Protein AF-0000000070351121 (afdb_homodimer)

InterPro domains:
  IPR007242 Ubiquitin-like protein Atg12 [PF04110] (12-95)
  IPR007242 Ubiquitin-like protein Atg12 [PTHR13385] (3-95)
  IPR029071 Ubiquitin-like domain superfamily [SSF54236] (11-94)

Solvent-accessible surface area (backbone atoms only — not comparable to full-atom values): 10853 Å² total; per-residue (Å²): 130,81,74,73,74,62,80,79,72,71,59,64,38,39,37,35,55,39,59,34,44,84,35,74,76,61,92,75,35,64,51,75,40,55,19,79,39,37,37,41,57,57,54,51,51,50,28,65,76,64,70,44,88,70,60,48,59,30,33,68,45,72,44,64,72,60,46,81,40,34,42,41,60,49,29,76,75,54,37,50,95,80,25,31,59,37,36,34,17,63,37,87,61,81,118,128,80,75,71,74,62,79,79,74,71,59,63,39,40,37,35,55,38,60,34,44,84,34,74,75,62,93,76,34,65,50,74,40,56,18,80,41,38,37,42,57,57,53,51,52,51,28,63,75,65,70,44,87,71,59,49,56,31,34,68,46,70,46,63,72,60,47,81,40,35,40,42,60,49,30,76,75,56,38,54,95,79,26,30,59,36,36,34,17,63,38,88,62,77,118

Structure (mmCIF, N/CA/C/O backbone):
data_AF-0000000070351121-model_v1
#
loop_
_entity.id
_entity.type
_entity.pdbx_description
1 polymer 'Ubiquitin-like protein ATG12'
#
loop_
_atom_site.group_PDB
_atom_site.id
_atom_site.type_symbol
_atom_site.label_atom_id
_atom_site.label_alt_id
_atom_site.label_comp_id
_atom_site.label_asym_id
_atom_site.label_entity_id
_atom_site.label_seq_id
_atom_site.pdbx_PDB_ins_code
_atom_site.Cartn_x
_atom_site.Cartn_y
_atom_site.Cartn_z
_atom_site.occupancy
_atom_site.B_iso_or_equiv
_atom_site.auth_seq_id
_atom_site.auth_comp_id
_atom_site.auth_asym_id
_atom_site.auth_atom_id
_atom_site.pdbx_PDB_model_num
ATOM 1 N N . MET A 1 1 ? 3.262 43.625 -26.094 1 27.47 1 MET A N 1
ATOM 2 C CA . MET A 1 1 ? 2.682 43.625 -24.75 1 27.47 1 MET A CA 1
ATOM 3 C C . MET A 1 1 ? 3.117 42.375 -23.984 1 27.47 1 MET A C 1
ATOM 5 O O . MET A 1 1 ? 3.02 41.25 -24.484 1 27.47 1 MET A O 1
ATOM 9 N N . ALA A 1 2 ? 4.055 42.438 -23.141 1 39.59 2 ALA A N 1
ATOM 10 C CA . ALA A 1 2 ? 4.664 41.438 -22.266 1 39.59 2 ALA A CA 1
ATOM 11 C C . ALA A 1 2 ? 3.602 40.625 -21.547 1 39.59 2 ALA A C 1
ATOM 13 O O . ALA A 1 2 ? 2.66 41.188 -20.969 1 39.59 2 ALA A O 1
ATOM 14 N N . GLU A 1 3 ? 3.059 39.562 -22.109 1 41.62 3 GLU A N 1
ATOM 15 C CA . GLU A 1 3 ? 2.125 38.688 -21.406 1 41.62 3 GLU A CA 1
ATOM 16 C C . GLU A 1 3 ? 2.521 38.531 -19.938 1 41.62 3 GLU A C 1
ATOM 18 O O . GLU A 1 3 ? 3.641 38.094 -19.641 1 41.62 3 GLU A O 1
ATOM 23 N N . THR A 1 4 ? 2.307 39.5 -19.172 1 44.28 4 THR A N 1
ATOM 24 C CA . THR A 1 4 ? 2.434 39.375 -17.719 1 44.28 4 THR A CA 1
ATOM 25 C C . THR A 1 4 ? 2.172 37.938 -17.266 1 44.28 4 THR A C 1
ATOM 27 O O . THR A 1 4 ? 1.117 37.375 -17.562 1 44.28 4 THR A O 1
ATOM 30 N N . GLU A 1 5 ? 3.127 37.031 -17.484 1 43.88 5 GLU A N 1
ATOM 31 C CA . GLU A 1 5 ? 3.062 35.719 -16.859 1 43.88 5 GLU A CA 1
ATOM 32 C C . GLU A 1 5 ? 2.361 35.781 -15.508 1 43.88 5 GLU A C 1
ATOM 34 O O . GLU A 1 5 ? 2.756 36.562 -14.641 1 43.88 5 GLU A O 1
ATOM 39 N N . SER A 1 6 ? 1.057 35.875 -15.422 1 48.25 6 SER A N 1
ATOM 40 C CA . SER A 1 6 ? 0.255 35.781 -14.203 1 48.25 6 SER A CA 1
ATOM 41 C C . SER A 1 6 ? 0.976 35 -13.125 1 48.25 6 SER A C 1
ATOM 43 O O . SER A 1 6 ? 1.81 34.125 -13.438 1 48.25 6 SER A O 1
ATOM 45 N N . PRO A 1 7 ? 1.129 35.406 -11.898 1 49.09 7 PRO A N 1
ATOM 46 C CA . PRO A 1 7 ? 1.826 34.688 -10.844 1 49.09 7 PRO A CA 1
ATOM 47 C C . PRO A 1 7 ? 1.63 33.156 -10.961 1 49.09 7 PRO A C 1
ATOM 49 O O . PRO A 1 7 ? 0.53 32.719 -11.273 1 49.09 7 PRO A O 1
ATOM 52 N N . SER A 1 8 ? 2.467 32.375 -11.531 1 51.44 8 SER A N 1
ATOM 53 C CA . SER A 1 8 ? 2.512 30.938 -11.719 1 51.44 8 SER A CA 1
ATOM 54 C C . SER A 1 8 ? 1.748 30.219 -10.617 1 51.44 8 SER A C 1
ATOM 56 O O . SER A 1 8 ? 2.109 30.297 -9.445 1 51.44 8 SER A O 1
ATOM 58 N N . SER A 1 9 ? 0.398 30.375 -10.555 1 63.12 9 SER A N 1
ATOM 59 C CA . SER A 1 9 ? -0.529 29.75 -9.617 1 63.12 9 SER A CA 1
ATOM 60 C C . SER A 1 9 ? -0.036 28.375 -9.188 1 63.12 9 SER A C 1
ATOM 62 O O . SER A 1 9 ? 0.237 27.516 -10.031 1 63.12 9 SER A O 1
ATOM 64 N N . VAL A 1 10 ? 0.703 28.344 -8.125 1 75.56 10 VAL A N 1
ATOM 65 C CA . VAL A 1 10 ? 1.22 27.094 -7.559 1 75.56 10 VAL A CA 1
ATOM 66 C C . VAL A 1 10 ? 0.114 26.047 -7.523 1 75.56 10 VAL A C 1
ATOM 68 O O . VAL A 1 10 ? -0.984 26.312 -7.023 1 75.56 10 VAL A O 1
ATOM 71 N N . ARG A 1 11 ? 0.271 25.078 -8.336 1 87.81 11 ARG A N 1
ATOM 72 C CA . ARG A 1 11 ? -0.68 23.969 -8.359 1 87.81 11 ARG A CA 1
ATOM 73 C C . ARG A 1 11 ? -0.839 23.344 -6.977 1 87.81 11 ARG A C 1
ATOM 75 O O . ARG A 1 11 ? 0.152 23.078 -6.297 1 87.81 11 ARG A O 1
ATOM 82 N N . LYS A 1 12 ? -2.078 23.375 -6.5 1 97.25 12 LYS A N 1
ATOM 83 C CA . LYS A 1 12 ? -2.375 22.781 -5.199 1 97.25 12 LYS A CA 1
ATOM 84 C C . LYS A 1 12 ? -2.729 21.297 -5.34 1 97.25 12 LYS A C 1
ATOM 86 O O . LYS A 1 12 ? -3.178 20.859 -6.402 1 97.25 12 LYS A O 1
ATOM 91 N N . VAL A 1 13 ? -2.422 20.594 -4.32 1 97.75 13 VAL A N 1
ATOM 92 C CA . VAL A 1 13 ? -2.721 19.156 -4.242 1 97.75 13 VAL A CA 1
ATOM 93 C C . VAL A 1 13 ? -3.76 18.906 -3.152 1 97.75 13 VAL A C 1
ATOM 95 O O . VAL A 1 13 ? -3.684 19.484 -2.068 1 97.75 13 VAL A O 1
ATOM 98 N N . VAL A 1 14 ? -4.73 18.109 -3.51 1 98.25 14 VAL A N 1
ATOM 99 C CA . VAL A 1 14 ? -5.691 17.672 -2.498 1 98.25 14 VAL A CA 1
ATOM 100 C C . VAL A 1 14 ? -5.105 16.516 -1.699 1 98.25 14 VAL A C 1
ATOM 102 O O . VAL A 1 14 ? -4.734 15.477 -2.268 1 98.25 14 VAL A O 1
ATOM 105 N N . VAL A 1 15 ? -5.051 16.688 -0.379 1 98.25 15 VAL A N 1
ATOM 106 C CA . VAL A 1 15 ? -4.605 15.633 0.527 1 98.25 15 VAL A CA 1
ATOM 107 C C . VAL A 1 15 ? -5.801 15.078 1.301 1 98.25 15 VAL A C 1
ATOM 109 O O . VAL A 1 15 ? -6.598 15.836 1.854 1 98.25 15 VAL A O 1
ATOM 112 N N . HIS A 1 16 ? -5.891 13.82 1.281 1 98.12 16 HIS A N 1
ATOM 113 C CA . HIS A 1 16 ? -6.902 13.117 2.062 1 98.12 16 HIS A CA 1
ATOM 114 C C . HIS A 1 16 ? -6.266 12.305 3.186 1 98.12 16 HIS A C 1
ATOM 116 O O . HIS A 1 16 ? -5.516 11.359 2.928 1 98.12 16 HIS A O 1
ATOM 122 N N . LEU A 1 17 ? -6.617 12.672 4.375 1 97.25 17 LEU A N 1
ATOM 123 C CA . LEU A 1 17 ? -6.074 12 5.551 1 97.25 17 LEU A CA 1
ATOM 124 C C . LEU A 1 17 ? -6.957 10.828 5.961 1 97.25 17 LEU A C 1
ATOM 126 O O . LEU A 1 17 ? -8.18 10.977 6.086 1 97.25 17 LEU A O 1
ATOM 130 N N . ARG A 1 18 ? -6.23 9.68 6.16 1 95.56 18 ARG A N 1
ATOM 131 C CA . ARG A 1 18 ? -6.969 8.469 6.504 1 95.56 18 ARG A CA 1
ATOM 132 C C . ARG A 1 18 ? -6.477 7.887 7.824 1 95.56 18 ARG A C 1
ATOM 134 O O . ARG A 1 18 ? -5.309 7.52 7.949 1 95.56 18 ARG A O 1
ATOM 141 N N . ALA A 1 19 ? -7.469 7.836 8.734 1 93.94 19 ALA A N 1
ATOM 142 C CA . ALA A 1 19 ? -7.148 7.25 10.039 1 93.94 19 ALA A CA 1
ATOM 143 C C . ALA A 1 19 ? -7.023 5.734 9.938 1 93.94 19 ALA A C 1
ATOM 145 O O . ALA A 1 19 ? -7.871 5.07 9.344 1 93.94 19 ALA A O 1
ATOM 146 N N . THR A 1 20 ? -5.883 5.27 10.492 1 89.62 20 THR A N 1
ATOM 147 C CA . THR A 1 20 ? -5.641 3.834 10.617 1 89.62 20 THR A CA 1
ATOM 148 C C . THR A 1 20 ? -5.039 3.502 11.977 1 89.62 20 THR A C 1
ATOM 150 O O . THR A 1 20 ? -4.734 4.398 12.766 1 89.62 20 THR A O 1
ATOM 153 N N . GLY A 1 21 ? -4.988 2.127 12.289 1 87.38 21 GLY A N 1
ATOM 154 C CA . GLY A 1 21 ? -4.227 1.694 13.453 1 87.38 21 GLY A CA 1
ATOM 155 C C . GLY A 1 21 ? -4.707 2.322 14.75 1 87.38 21 GLY A C 1
ATOM 156 O O . GLY A 1 21 ? -3.895 2.736 15.578 1 87.38 21 GLY A O 1
ATOM 157 N N . GLY A 1 22 ? -5.91 2.637 14.906 1 87.44 22 GLY A N 1
ATOM 158 C CA . GLY A 1 22 ? -6.473 3.092 16.172 1 87.44 22 GLY A CA 1
ATOM 159 C C . GLY A 1 22 ? -6.516 4.605 16.297 1 87.44 22 GLY A C 1
ATOM 160 O O . GLY A 1 22 ? -6.879 5.137 17.344 1 87.44 22 GLY A O 1
ATOM 161 N N . ALA A 1 23 ? -6.07 5.234 15.336 1 92.69 23 ALA A N 1
ATOM 162 C CA . ALA A 1 23 ? -6.121 6.691 15.414 1 92.69 23 ALA A CA 1
ATOM 163 C C . ALA A 1 23 ? -7.543 7.203 15.188 1 92.69 23 ALA A C 1
ATOM 165 O O . ALA A 1 23 ? -8.305 6.613 14.422 1 92.69 23 ALA A O 1
ATOM 166 N N . PRO A 1 24 ? -7.883 8.211 15.828 1 94.75 24 PRO A N 1
ATOM 167 C CA . PRO A 1 24 ? -9.219 8.773 15.633 1 94.75 24 PRO A CA 1
ATOM 168 C C . PRO A 1 24 ? -9.383 9.453 14.281 1 94.75 24 PRO A C 1
ATOM 170 O O . PRO A 1 24 ? -8.438 10.062 13.773 1 94.75 24 PRO A O 1
ATOM 173 N N . ILE A 1 25 ? -10.633 9.453 13.773 1 95.62 25 ILE A N 1
ATOM 174 C CA . ILE A 1 25 ? -10.945 10.133 12.516 1 95.62 25 ILE A CA 1
ATOM 175 C C . ILE A 1 25 ? -11.016 11.641 12.75 1 95.62 25 ILE A C 1
ATOM 177 O O . ILE A 1 25 ? -11.68 12.094 13.68 1 95.62 25 ILE A O 1
ATOM 181 N N . LEU A 1 26 ? -10.359 12.297 11.938 1 96.69 26 LEU A N 1
ATOM 182 C CA . LEU A 1 26 ? -10.336 13.75 12.047 1 96.69 26 LEU A CA 1
ATOM 183 C C . LEU A 1 26 ? -11.594 14.359 11.453 1 96.69 26 LEU A C 1
ATOM 185 O O . LEU A 1 26 ? -12.148 13.836 10.484 1 96.69 26 LEU A O 1
ATOM 189 N N . LYS A 1 27 ? -12.039 15.5 11.977 1 94.88 27 LYS A N 1
ATOM 190 C CA . LYS A 1 27 ? -13.156 16.266 11.422 1 94.88 27 LYS A CA 1
ATOM 191 C C . LYS A 1 27 ? -12.82 16.797 10.031 1 94.88 27 LYS A C 1
ATOM 193 O O . LYS A 1 27 ? -13.641 16.719 9.117 1 94.88 27 LYS A O 1
ATOM 198 N N . GLN A 1 28 ? -11.641 17.312 9.914 1 95.44 28 GLN A N 1
ATOM 199 C CA . GLN A 1 28 ? -11.133 17.734 8.617 1 95.44 28 GLN A CA 1
ATOM 200 C C . GLN A 1 28 ? -10.133 16.719 8.062 1 95.44 28 GLN A C 1
ATOM 202 O O . GLN A 1 28 ? -8.977 16.688 8.492 1 95.44 28 GLN A O 1
ATOM 207 N N . SER A 1 29 ? -10.578 15.961 7.152 1 96.19 29 SER A N 1
ATOM 208 C CA . SER A 1 29 ? -9.695 14.914 6.645 1 96.19 29 SER A CA 1
ATOM 209 C C . SER A 1 29 ? -9.242 15.219 5.219 1 96.19 29 SER A C 1
ATOM 211 O O . SER A 1 29 ? -8.461 14.469 4.637 1 96.19 29 SER A O 1
ATOM 213 N N . LYS A 1 30 ? -9.719 16.234 4.664 1 96.88 30 LYS A N 1
ATOM 214 C CA . LYS A 1 30 ? -9.344 16.656 3.316 1 96.88 30 LYS A CA 1
ATOM 215 C C . LYS A 1 30 ? -8.969 18.125 3.285 1 96.88 30 LYS A C 1
ATOM 217 O O . LYS A 1 30 ? -9.648 18.969 3.887 1 96.88 30 LYS A O 1
ATOM 222 N N . PHE A 1 31 ? -7.895 18.453 2.654 1 96.94 31 PHE A N 1
ATOM 223 C CA . PHE A 1 31 ? -7.496 19.844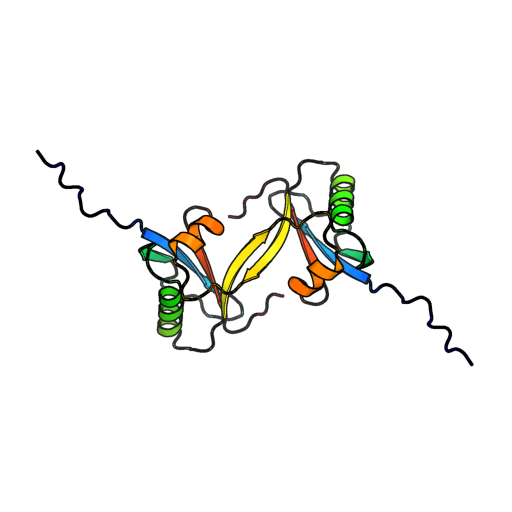 2.508 1 96.94 31 PHE A CA 1
ATOM 224 C C . PHE A 1 31 ? -6.57 20.031 1.312 1 96.94 31 PHE A C 1
ATOM 226 O O . PHE A 1 31 ? -5.984 19.062 0.826 1 96.94 31 PHE A O 1
ATOM 233 N N . LYS A 1 32 ? -6.445 21.188 0.82 1 97.5 32 LYS A N 1
ATOM 234 C CA . LYS A 1 32 ? -5.535 21.547 -0.268 1 97.5 32 LYS A CA 1
ATOM 235 C C . LYS A 1 32 ? -4.258 22.188 0.268 1 97.5 32 LYS A C 1
ATOM 237 O O . LYS A 1 32 ? -4.305 23 1.191 1 97.5 32 LYS A O 1
ATOM 242 N N . ILE A 1 33 ? -3.232 21.812 -0.364 1 97.56 33 ILE A N 1
ATOM 243 C CA . ILE A 1 33 ? -1.948 22.391 0.009 1 97.56 33 ILE A CA 1
ATOM 244 C C . ILE A 1 33 ? -1.128 22.688 -1.247 1 97.56 33 ILE A C 1
ATOM 246 O O . ILE A 1 33 ? -1.216 21.953 -2.234 1 97.56 33 ILE A O 1
ATOM 250 N N . PRO A 1 34 ? -0.333 23.781 -1.171 1 96.88 34 PRO A N 1
ATOM 251 C CA . PRO A 1 34 ? 0.582 23.984 -2.297 1 96.88 34 PRO A CA 1
ATOM 252 C C . PRO A 1 34 ? 1.461 22.766 -2.564 1 96.88 34 PRO A C 1
ATOM 254 O O . PRO A 1 34 ? 2.047 22.203 -1.634 1 96.88 34 PRO A O 1
ATOM 257 N N . GLY A 1 35 ? 1.57 22.391 -3.82 1 97.44 35 GLY A N 1
ATOM 258 C CA . GLY A 1 35 ? 2.375 21.234 -4.199 1 97.44 35 GLY A CA 1
ATOM 259 C C . GLY A 1 35 ? 3.842 21.391 -3.848 1 97.44 35 GLY A C 1
ATOM 260 O O . GLY A 1 35 ? 4.551 20.391 -3.668 1 97.44 35 GLY A O 1
ATOM 261 N N . THR A 1 36 ? 4.262 22.609 -3.746 1 97.44 36 THR A N 1
ATOM 262 C CA . THR A 1 36 ? 5.664 22.891 -3.463 1 97.44 36 THR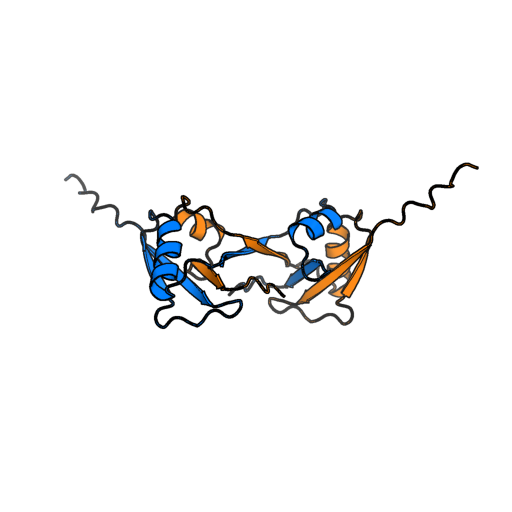 A CA 1
ATOM 263 C C . THR A 1 36 ? 5.961 22.719 -1.977 1 97.44 36 THR A C 1
ATOM 265 O O . THR A 1 36 ? 7.125 22.672 -1.573 1 97.44 36 THR A O 1
ATOM 268 N N . ASP A 1 37 ? 4.965 22.641 -1.213 1 97.94 37 ASP A N 1
ATOM 269 C CA . ASP A 1 37 ? 5.191 22.422 0.212 1 97.94 37 ASP A CA 1
ATOM 270 C C . ASP A 1 37 ? 5.789 21.031 0.469 1 97.94 37 ASP A C 1
ATOM 272 O O . ASP A 1 37 ? 5.629 20.125 -0.347 1 97.94 37 ASP A O 1
ATOM 276 N N . LYS A 1 38 ? 6.539 20.938 1.594 1 98.5 38 LYS A N 1
ATOM 277 C CA . LYS A 1 38 ? 7.164 19.672 1.983 1 98.5 38 LYS A CA 1
ATOM 278 C C . LYS A 1 38 ? 6.184 18.797 2.742 1 98.5 38 LYS A C 1
ATOM 280 O O . LYS A 1 38 ? 5.258 19.281 3.389 1 98.5 38 LYS A O 1
ATOM 285 N N . PHE A 1 39 ? 6.43 17.531 2.707 1 98.69 39 PHE A N 1
ATOM 286 C CA . PHE A 1 39 ? 5.582 16.562 3.402 1 98.69 39 PHE A CA 1
ATOM 287 C C . PHE A 1 39 ? 5.586 16.828 4.902 1 98.69 39 PHE A C 1
ATOM 289 O O . PHE A 1 39 ? 4.602 16.547 5.59 1 98.69 39 PHE A O 1
ATOM 296 N N . ALA A 1 40 ? 6.59 17.438 5.398 1 98.56 40 ALA A N 1
ATOM 297 C CA . ALA A 1 40 ? 6.691 17.828 6.805 1 98.56 40 ALA A CA 1
ATOM 298 C C . ALA A 1 40 ? 5.473 18.625 7.242 1 98.56 40 ALA A C 1
ATOM 300 O O . ALA A 1 40 ? 5.027 18.531 8.391 1 98.56 40 ALA A O 1
ATOM 301 N N . LYS A 1 41 ? 4.953 19.406 6.344 1 98.31 41 LYS A N 1
ATOM 302 C CA . LYS A 1 41 ? 3.791 20.219 6.684 1 98.31 41 LYS A CA 1
ATOM 303 C C . LYS A 1 41 ? 2.576 19.344 6.988 1 98.31 41 LYS A C 1
ATOM 305 O O . LYS A 1 41 ? 1.778 19.672 7.871 1 98.31 41 LYS A O 1
ATOM 310 N N . VAL A 1 42 ? 2.43 18.266 6.277 1 98.38 42 VAL A N 1
ATOM 311 C CA . VAL A 1 42 ? 1.341 17.328 6.523 1 98.38 42 VAL A CA 1
ATOM 312 C C . VAL A 1 42 ? 1.534 16.656 7.879 1 98.38 42 VAL A C 1
ATOM 314 O O . VAL A 1 42 ? 0.589 16.531 8.664 1 98.38 42 VAL A O 1
ATOM 317 N N . ILE A 1 43 ? 2.711 16.281 8.102 1 98.25 43 ILE A N 1
ATOM 318 C CA . ILE A 1 43 ? 3.033 15.641 9.375 1 98.25 43 ILE A CA 1
ATOM 319 C C . ILE A 1 43 ? 2.703 16.594 10.531 1 98.25 43 ILE A C 1
ATOM 321 O O . ILE A 1 43 ? 2.043 16.203 11.492 1 98.25 43 ILE A O 1
ATOM 325 N N . ASP A 1 44 ? 3.145 17.844 10.375 1 97.62 44 ASP A N 1
ATOM 326 C CA . ASP A 1 44 ? 2.926 18.844 11.414 1 97.62 44 ASP A CA 1
ATOM 327 C C . ASP A 1 44 ? 1.435 19.078 11.641 1 97.62 44 ASP A C 1
ATOM 329 O O . ASP A 1 44 ? 0.989 19.234 12.781 1 97.62 44 ASP A O 1
ATOM 333 N N . PHE A 1 45 ? 0.699 19.203 10.578 1 97.88 45 PHE A N 1
ATOM 334 C CA . PHE A 1 45 ? -0.747 19.375 10.68 1 97.88 45 PHE A CA 1
ATOM 335 C C . PHE A 1 45 ? -1.365 18.25 11.516 1 97.88 45 PHE A C 1
ATOM 337 O O . PHE A 1 45 ? -2.148 18.531 12.43 1 97.88 45 PHE A O 1
ATOM 344 N N . LEU A 1 46 ? -1.001 16.984 11.242 1 97.69 46 LEU A N 1
ATOM 345 C CA . LEU A 1 46 ? -1.547 15.836 11.945 1 97.69 46 LEU A CA 1
ATOM 346 C C . LEU A 1 46 ? -1.165 15.875 13.422 1 97.69 46 LEU A C 1
ATOM 348 O O . LEU A 1 46 ? -1.998 15.609 14.297 1 97.69 46 LEU A O 1
ATOM 352 N N . ARG A 1 47 ? 0.07 16.203 13.664 1 97.12 47 ARG A N 1
ATOM 353 C CA . ARG A 1 47 ? 0.528 16.266 15.055 1 97.12 47 ARG A CA 1
ATOM 354 C C . ARG A 1 47 ? -0.263 17.297 15.844 1 97.12 47 ARG A C 1
ATOM 356 O O . ARG A 1 47 ? -0.636 17.062 16.984 1 97.12 47 ARG A O 1
ATOM 363 N N . ARG A 1 48 ? -0.494 18.406 15.227 1 96.56 48 ARG A N 1
ATOM 364 C CA . ARG A 1 48 ? -1.255 19.469 15.875 1 96.56 48 ARG A CA 1
ATOM 365 C C . ARG A 1 48 ? -2.701 19.047 16.109 1 96.56 48 ARG A C 1
ATOM 367 O O . ARG A 1 48 ? -3.258 19.281 17.172 1 96.56 48 ARG A O 1
ATOM 374 N N . GLN A 1 49 ? -3.334 18.438 15.094 1 96.31 49 GLN A N 1
ATOM 375 C CA . GLN A 1 49 ? -4.73 18.031 15.188 1 96.31 49 GLN A CA 1
ATOM 376 C C . GLN A 1 49 ? -4.918 16.938 16.234 1 96.31 49 GLN A C 1
ATOM 378 O O . GLN A 1 49 ? -5.93 16.906 16.938 1 96.31 49 GLN A O 1
ATOM 383 N N . LEU A 1 50 ? -3.934 16.094 16.359 1 96.5 50 LEU A N 1
ATOM 384 C CA . LEU A 1 50 ? -4.082 14.93 17.219 1 96.5 50 LEU A CA 1
ATOM 385 C C . LEU A 1 50 ? -3.359 15.133 18.547 1 96.5 50 LEU A C 1
ATOM 387 O O . LEU A 1 50 ? -3.463 14.297 19.453 1 96.5 50 LEU A O 1
ATOM 391 N N . HIS A 1 51 ? -2.689 16.172 18.609 1 95.5 51 HIS A N 1
ATOM 392 C CA . HIS A 1 51 ? -1.936 16.5 19.812 1 95.5 51 HIS A CA 1
ATOM 393 C C . HIS A 1 51 ? -1.056 15.336 20.234 1 95.5 51 HIS A C 1
ATOM 395 O O . HIS A 1 51 ? -1.064 14.945 21.406 1 95.5 51 HIS A O 1
ATOM 401 N N . SER A 1 52 ? -0.489 14.75 19.344 1 93.31 52 SER A N 1
ATOM 402 C CA . SER A 1 52 ? 0.411 13.625 19.594 1 93.31 52 SER A CA 1
ATOM 403 C C . SER A 1 52 ? 1.626 13.672 18.672 1 93.31 52 SER A C 1
ATOM 405 O O . SER A 1 52 ? 1.49 13.906 17.469 1 93.31 52 SER A O 1
ATOM 407 N N . ASP A 1 53 ? 2.861 13.352 19.141 1 90.9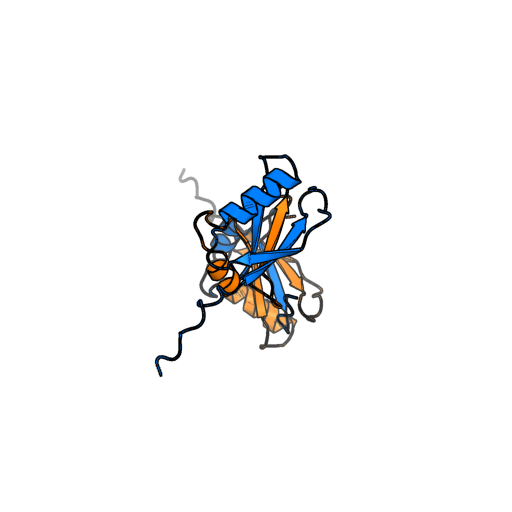4 53 ASP A N 1
ATOM 408 C CA . ASP A 1 53 ? 4.086 13.273 18.359 1 90.94 53 ASP A CA 1
ATOM 409 C C . ASP A 1 53 ? 4.402 11.836 17.969 1 90.94 53 ASP A C 1
ATOM 411 O O . ASP A 1 53 ? 5.289 11.586 17.141 1 90.94 53 ASP A O 1
ATOM 415 N N . SER A 1 54 ? 3.666 11.016 18.625 1 90.56 54 SER A N 1
ATOM 416 C CA . SER A 1 54 ? 3.877 9.594 18.344 1 90.56 54 SER A CA 1
ATOM 417 C C . SER A 1 54 ? 2.873 9.078 17.328 1 90.56 54 SER A C 1
ATOM 419 O O . SER A 1 54 ? 1.83 8.531 17.688 1 90.56 54 SER A O 1
ATOM 421 N N . LEU A 1 55 ? 3.141 9.438 16.125 1 93.31 55 LEU A N 1
ATOM 422 C CA . LEU A 1 55 ? 2.258 9.039 15.031 1 93.31 55 LEU A CA 1
ATOM 423 C C . LEU A 1 55 ? 3.049 8.383 13.906 1 93.31 55 LEU A C 1
ATOM 425 O O . LEU A 1 55 ? 4.195 8.758 13.648 1 93.31 55 LEU A O 1
ATOM 429 N N . PHE A 1 56 ? 2.486 7.391 13.359 1 94 56 PHE A N 1
ATOM 430 C CA . PHE A 1 56 ? 2.963 6.859 12.094 1 94 56 PHE A CA 1
ATOM 431 C C . PHE A 1 56 ? 2.232 7.516 10.922 1 94 56 PHE A C 1
ATOM 433 O O . PHE A 1 56 ? 1.005 7.449 10.836 1 94 56 PHE A O 1
ATOM 440 N N . VAL A 1 57 ? 2.943 8.211 10.109 1 96 57 VAL A N 1
ATOM 441 C CA . VAL A 1 57 ? 2.383 8.852 8.922 1 96 57 VAL A CA 1
ATOM 442 C C . VAL A 1 57 ? 2.977 8.219 7.668 1 96 57 VAL A C 1
ATOM 444 O O . VAL A 1 57 ? 4.199 8.156 7.516 1 96 57 VAL A O 1
ATOM 447 N N . TYR A 1 58 ? 2.111 7.73 6.754 1 94.69 58 TYR A N 1
ATOM 448 C CA . TYR A 1 58 ? 2.643 6.934 5.656 1 94.69 58 TYR A CA 1
ATOM 449 C C . TYR A 1 58 ? 1.71 6.973 4.453 1 94.69 58 TYR A C 1
ATOM 451 O O . TYR A 1 58 ? 0.561 7.406 4.562 1 94.69 58 TYR A O 1
ATOM 459 N N . VAL A 1 59 ? 2.217 6.613 3.348 1 94.81 59 VAL A N 1
ATOM 460 C CA . VAL A 1 59 ? 1.482 6.488 2.094 1 94.81 59 VAL A CA 1
ATOM 461 C C . VAL A 1 59 ? 1.44 5.023 1.664 1 94.81 59 VAL A C 1
ATOM 463 O O . VAL A 1 59 ? 2.445 4.316 1.75 1 94.81 59 VAL A O 1
ATOM 466 N N . ASN A 1 60 ? 0.205 4.598 1.434 1 88.44 60 ASN A N 1
ATOM 467 C CA . ASN A 1 60 ? 0.093 3.273 0.83 1 88.44 60 ASN A CA 1
ATOM 468 C C . ASN A 1 60 ? 0.448 3.303 -0.654 1 88.44 60 ASN A C 1
ATOM 470 O O . ASN A 1 60 ? 0.112 4.254 -1.359 1 88.44 60 ASN A O 1
ATOM 474 N N . SER A 1 61 ? 1.124 2.373 -0.948 1 86 61 SER A N 1
ATOM 475 C CA . SER A 1 61 ? 1.493 2.213 -2.352 1 86 61 SER A CA 1
ATOM 476 C C . SER A 1 61 ? 1.285 0.775 -2.814 1 86 61 SER A C 1
ATOM 478 O O . SER A 1 61 ? 0.896 -0.088 -2.025 1 86 61 SER A O 1
ATOM 480 N N . ALA A 1 62 ? 1.207 0.65 -4.055 1 86.25 62 ALA A N 1
ATOM 481 C CA . ALA A 1 62 ? 1.196 -0.663 -4.695 1 86.25 62 ALA A CA 1
ATOM 482 C C . ALA A 1 62 ? 2.227 -0.734 -5.816 1 86.25 62 ALA A C 1
ATOM 484 O O . ALA A 1 62 ? 2.453 0.251 -6.523 1 86.25 62 ALA A O 1
ATOM 485 N N . PHE A 1 63 ? 2.865 -1.77 -5.816 1 88.88 63 PHE A N 1
ATOM 486 C CA . PHE A 1 63 ? 3.791 -1.963 -6.926 1 88.88 63 PHE A CA 1
ATOM 487 C C . PHE A 1 63 ? 3.715 -3.391 -7.453 1 88.88 63 PHE A C 1
ATOM 489 O O . PHE A 1 63 ? 3.277 -4.297 -6.742 1 88.88 63 PHE A O 1
ATOM 496 N N . SER A 1 64 ? 4.098 -3.539 -8.703 1 94 64 SER A N 1
ATOM 497 C CA . SER A 1 64 ? 4.254 -4.871 -9.273 1 94 64 SER A CA 1
ATOM 498 C C . SER A 1 64 ? 5.695 -5.355 -9.156 1 94 64 SER A C 1
ATOM 500 O O . SER A 1 64 ? 6.602 -4.777 -9.766 1 94 64 SER A O 1
ATOM 502 N N . PRO A 1 65 ? 5.879 -6.434 -8.375 1 96.12 65 PRO A N 1
ATOM 503 C CA . PRO A 1 65 ? 7.262 -6.887 -8.203 1 96.12 65 PRO A CA 1
ATOM 504 C C . PRO A 1 65 ? 7.895 -7.367 -9.508 1 96.12 65 PRO A C 1
ATOM 506 O O . PRO A 1 65 ? 7.188 -7.789 -10.422 1 96.12 65 PRO A O 1
ATOM 509 N N . ASN A 1 66 ? 9.234 -7.25 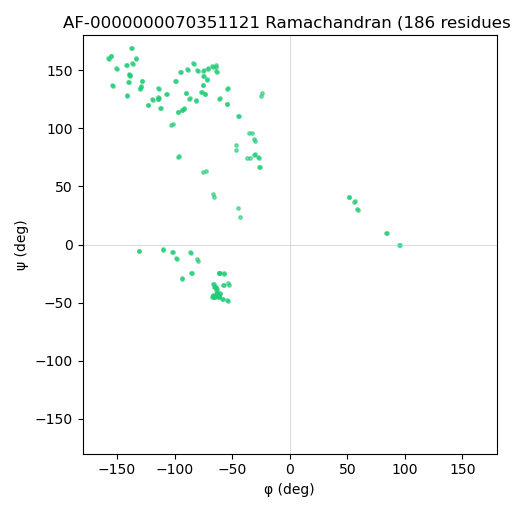-9.555 1 97.19 66 ASN A N 1
ATOM 510 C CA . ASN A 1 66 ? 9.977 -7.891 -10.633 1 97.19 66 ASN A CA 1
ATOM 511 C C . ASN A 1 66 ? 9.773 -9.406 -10.633 1 97.19 66 ASN A C 1
ATOM 513 O O . ASN A 1 66 ? 10.016 -10.062 -9.625 1 97.19 66 ASN A O 1
ATOM 517 N N . PRO A 1 67 ? 9.359 -9.953 -11.742 1 97.94 67 PRO A N 1
ATOM 518 C CA . PRO A 1 67 ? 9.117 -11.398 -11.789 1 97.94 67 PRO A CA 1
ATOM 519 C C . PRO A 1 67 ? 10.344 -12.219 -11.406 1 97.94 67 PRO A C 1
ATOM 521 O O . PRO A 1 67 ? 10.211 -13.344 -10.922 1 97.94 67 PRO A O 1
ATOM 524 N N . ASP A 1 68 ? 11.547 -11.672 -11.57 1 98.38 68 ASP A N 1
ATOM 525 C CA . ASP A 1 68 ? 12.781 -12.398 -11.289 1 98.38 68 ASP A CA 1
ATOM 526 C C . ASP A 1 68 ? 13.172 -12.273 -9.82 1 98.38 68 ASP A C 1
ATOM 528 O O . ASP A 1 68 ? 14.102 -12.938 -9.359 1 98.38 68 ASP A O 1
ATOM 532 N N . GLU A 1 69 ? 12.461 -11.461 -9.078 1 97.62 69 GLU A N 1
ATOM 533 C CA . GLU A 1 69 ? 12.75 -11.297 -7.656 1 97.62 69 GLU A CA 1
ATOM 534 C C . GLU A 1 69 ? 12.344 -12.539 -6.867 1 97.62 69 GLU A C 1
ATOM 536 O O . GLU A 1 69 ? 11.305 -13.133 -7.129 1 97.62 69 GLU A O 1
ATOM 541 N N . SER A 1 70 ? 13.148 -12.844 -5.898 1 98.19 70 SER A N 1
ATOM 542 C CA . SER A 1 70 ? 12.82 -14.016 -5.09 1 98.19 70 SER A CA 1
ATOM 543 C C . SER A 1 70 ? 11.672 -13.727 -4.129 1 98.19 70 SER A C 1
ATOM 545 O O . SER A 1 70 ? 11.555 -12.609 -3.617 1 98.19 70 SER A O 1
ATOM 547 N N . VAL A 1 71 ? 10.914 -14.727 -3.828 1 98 71 VAL A N 1
ATOM 548 C CA . VAL A 1 71 ? 9.789 -14.609 -2.902 1 98 71 VAL A CA 1
ATOM 549 C C . VAL A 1 71 ? 10.305 -14.25 -1.51 1 98 71 VAL A C 1
ATOM 551 O O . VAL A 1 71 ? 9.695 -13.445 -0.802 1 98 71 VAL A O 1
ATOM 554 N N . ASN A 1 72 ? 11.438 -14.812 -1.178 1 97.44 72 ASN A N 1
ATOM 555 C CA . ASN A 1 72 ? 12.039 -14.5 0.115 1 97.44 72 ASN A CA 1
ATOM 556 C C . ASN A 1 72 ? 12.367 -13.016 0.238 1 97.44 72 ASN A C 1
ATOM 558 O O . ASN A 1 72 ? 12.125 -12.406 1.284 1 97.44 72 ASN A O 1
ATOM 562 N N . ASP A 1 73 ? 12.922 -12.445 -0.779 1 96.5 73 ASP A N 1
ATOM 563 C CA . ASP A 1 73 ? 13.258 -11.031 -0.745 1 96.5 73 ASP A CA 1
ATOM 564 C C . ASP A 1 73 ? 12 -10.172 -0.605 1 96.5 73 ASP A C 1
ATOM 566 O O . ASP A 1 73 ? 11.992 -9.195 0.145 1 96.5 73 ASP A O 1
ATOM 570 N N . LEU A 1 74 ? 10.961 -10.539 -1.322 1 96.69 74 LEU A N 1
ATOM 571 C CA . LEU A 1 74 ? 9.703 -9.82 -1.197 1 96.69 74 LEU A CA 1
ATOM 572 C C . LEU A 1 74 ? 9.133 -9.961 0.212 1 96.69 74 LEU A C 1
ATOM 574 O O . LEU A 1 74 ? 8.695 -8.977 0.807 1 96.69 74 LEU A O 1
ATOM 578 N N . TYR A 1 75 ? 9.266 -11.102 0.766 1 96.06 75 TYR A N 1
ATOM 579 C CA . TYR A 1 75 ? 8.742 -11.344 2.107 1 96.06 75 TYR A CA 1
ATOM 580 C C . TYR A 1 75 ? 9.5 -10.516 3.143 1 96.06 75 TYR A C 1
ATOM 582 O O . TYR A 1 75 ? 8.883 -9.922 4.031 1 96.06 75 TYR A O 1
ATOM 590 N N . LYS A 1 76 ? 10.789 -10.445 3.059 1 93.94 76 LYS A N 1
ATOM 591 C CA . LYS A 1 76 ? 11.617 -9.688 3.994 1 93.94 76 LYS A CA 1
ATOM 592 C C . LYS A 1 76 ? 11.211 -8.219 4.02 1 93.94 76 LYS A C 1
ATOM 594 O O . LYS A 1 76 ? 11.203 -7.586 5.078 1 93.94 76 LYS A O 1
ATOM 599 N N . ASN A 1 77 ? 10.812 -7.742 2.879 1 90.25 77 ASN A N 1
ATOM 600 C CA . ASN A 1 77 ? 10.531 -6.312 2.764 1 90.25 77 ASN A CA 1
ATOM 601 C C . ASN A 1 77 ? 9.055 -6.012 2.998 1 90.25 77 ASN A C 1
ATOM 603 O O . ASN A 1 77 ? 8.703 -4.957 3.531 1 90.25 77 ASN A O 1
ATOM 607 N N . PHE A 1 78 ? 8.227 -6.945 2.68 1 91.06 78 PHE A N 1
ATOM 608 C CA . PHE A 1 78 ? 6.816 -6.594 2.623 1 91.06 78 PHE A CA 1
ATOM 609 C C . PHE A 1 78 ? 5.977 -7.602 3.398 1 91.06 78 PHE A C 1
ATOM 611 O O . PHE A 1 78 ? 4.758 -7.441 3.518 1 91.06 78 PHE A O 1
ATOM 618 N N . GLY A 1 79 ? 6.625 -8.562 3.814 1 92.81 79 GLY A N 1
ATOM 619 C CA . GLY A 1 79 ? 5.891 -9.547 4.59 1 92.81 79 GLY A CA 1
ATOM 620 C C . GLY A 1 79 ? 5.328 -8.992 5.883 1 92.81 79 GLY A C 1
ATOM 621 O O . GLY A 1 79 ? 5.902 -8.078 6.477 1 92.81 79 GLY A O 1
ATOM 622 N N . PHE A 1 80 ? 4.234 -9.539 6.242 1 83.88 80 PHE A N 1
ATOM 623 C CA . PHE A 1 80 ? 3.57 -9.109 7.469 1 83.88 80 PHE A CA 1
ATOM 624 C C . PHE A 1 80 ? 2.717 -10.227 8.047 1 83.88 80 PHE A C 1
ATOM 626 O O . PHE A 1 80 ? 1.99 -10.906 7.316 1 83.88 80 PHE A O 1
ATOM 633 N N . ASP A 1 81 ? 2.832 -10.359 9.359 1 89.06 81 ASP A N 1
ATOM 634 C CA . ASP A 1 81 ? 2.045 -11.359 10.078 1 89.06 81 ASP A CA 1
ATOM 635 C C . ASP A 1 81 ? 2.285 -12.758 9.508 1 89.06 81 ASP A C 1
ATOM 637 O O . ASP A 1 81 ? 1.335 -13.484 9.219 1 89.06 81 ASP A O 1
ATOM 641 N N . GLY A 1 82 ? 3.5 -13.016 9.125 1 91.75 82 GLY A N 1
ATOM 642 C CA . GLY A 1 82 ? 3.936 -14.344 8.75 1 91.75 82 GLY A CA 1
ATOM 643 C C . GLY A 1 82 ? 3.609 -14.695 7.309 1 91.75 82 GLY A C 1
ATOM 644 O O . GLY A 1 82 ? 3.762 -15.844 6.891 1 91.75 82 GLY A O 1
ATOM 645 N N . LYS A 1 83 ? 3.184 -13.719 6.547 1 96.69 83 LYS A N 1
ATOM 646 C CA . LYS A 1 83 ? 2.805 -14.008 5.164 1 96.69 83 LYS A CA 1
ATOM 647 C C . LYS A 1 83 ? 3.234 -12.875 4.234 1 96.69 83 LYS A C 1
ATOM 649 O O . LYS A 1 83 ? 3.451 -11.75 4.676 1 96.69 83 LYS A O 1
ATOM 654 N N . LEU A 1 84 ? 3.42 -13.25 3.014 1 97.06 84 LEU A N 1
ATOM 655 C CA . LEU A 1 84 ? 3.463 -12.281 1.921 1 97.06 84 LEU A CA 1
ATOM 656 C C . LEU A 1 84 ? 2.105 -12.18 1.232 1 97.06 84 LEU A C 1
ATOM 658 O O . LEU A 1 84 ? 1.651 -13.133 0.6 1 97.06 84 LEU A O 1
ATOM 662 N N . VAL A 1 85 ? 1.491 -11.039 1.356 1 96.56 85 VAL A N 1
ATOM 663 C CA . VAL A 1 85 ? 0.202 -10.828 0.706 1 96.56 85 VAL A CA 1
ATOM 664 C C . VAL A 1 85 ? 0.417 -10.328 -0.722 1 96.56 85 VAL A C 1
ATOM 666 O O . VAL A 1 85 ? 1.124 -9.344 -0.941 1 96.56 85 VAL A O 1
ATOM 669 N N . VAL A 1 86 ? -0.135 -10.977 -1.625 1 96.94 86 VAL A N 1
ATOM 670 C CA . VAL A 1 86 ? -0.093 -10.609 -3.035 1 96.94 86 VAL A CA 1
ATOM 671 C C . VAL A 1 86 ? -1.51 -10.352 -3.545 1 96.94 86 VAL A C 1
ATOM 673 O O . VAL A 1 86 ? -2.379 -11.219 -3.443 1 96.94 86 VAL A O 1
ATOM 676 N N . ASN A 1 87 ? -1.658 -9.18 -4.074 1 95.31 87 ASN A N 1
ATOM 677 C CA . ASN A 1 87 ? -2.955 -8.812 -4.629 1 95.31 87 ASN A CA 1
ATOM 678 C C . ASN A 1 87 ? -3.023 -9.078 -6.129 1 95.31 87 ASN A C 1
ATOM 680 O O . ASN A 1 87 ? -2.012 -8.984 -6.828 1 95.31 87 ASN A O 1
ATOM 684 N N . TYR A 1 88 ? -4.219 -9.406 -6.59 1 95.5 88 TYR A N 1
ATOM 685 C CA . TYR A 1 88 ? -4.445 -9.578 -8.016 1 95.5 88 TYR A CA 1
ATOM 686 C C . TYR A 1 88 ? -5.777 -8.969 -8.438 1 95.5 88 TYR A C 1
ATOM 688 O O . TYR A 1 88 ? -6.746 -8.992 -7.676 1 95.5 88 TYR A O 1
ATOM 696 N N . ALA A 1 89 ? -5.789 -8.438 -9.617 1 94.06 89 ALA A N 1
ATOM 697 C CA . ALA A 1 89 ? -6.957 -7.738 -10.141 1 94.06 89 ALA A CA 1
ATOM 698 C C . ALA A 1 89 ? -7.031 -7.855 -11.664 1 94.06 89 ALA A C 1
ATOM 700 O O . ALA A 1 89 ? -6.008 -8.031 -12.328 1 94.06 89 ALA A O 1
ATOM 701 N N . PHE A 1 90 ? -8.336 -7.805 -12.117 1 92.19 90 PHE A N 1
ATOM 702 C CA . PHE A 1 90 ? -8.492 -7.688 -13.562 1 92.19 90 PHE A CA 1
ATOM 703 C C . PHE A 1 90 ? -8.414 -6.227 -14 1 92.19 90 PHE A C 1
ATOM 705 O O . PHE A 1 90 ? -8.125 -5.938 -15.164 1 92.19 90 PHE A O 1
ATOM 712 N N . SER A 1 91 ? -8.766 -5.324 -12.977 1 82.94 91 SER A N 1
ATOM 713 C CA . SER A 1 91 ? -8.688 -3.885 -13.203 1 82.94 91 SER A CA 1
ATOM 714 C C . SER A 1 91 ? -8.172 -3.162 -11.961 1 82.94 91 SER A C 1
ATOM 716 O O . SER A 1 91 ? -8.211 -3.703 -10.859 1 82.94 91 SER A O 1
ATOM 718 N N . MET A 1 92 ? -7.152 -2.316 -12.141 1 67.38 92 MET A N 1
ATOM 719 C CA . MET A 1 92 ? -6.59 -1.608 -10.992 1 67.38 92 MET A CA 1
ATOM 720 C C . MET A 1 92 ? -7.535 -0.515 -10.516 1 67.38 92 MET A C 1
ATOM 722 O O . MET A 1 92 ? -7.918 0.369 -11.281 1 67.38 92 MET A O 1
ATOM 726 N N . ALA A 1 93 ? -8.797 -0.793 -10.016 1 54.66 93 ALA A N 1
ATOM 727 C CA . ALA A 1 93 ? -9.594 0.295 -9.453 1 54.66 93 ALA A CA 1
ATOM 728 C C . ALA A 1 93 ? -8.945 0.853 -8.195 1 54.66 93 ALA A C 1
ATOM 730 O O . ALA A 1 93 ? -8.953 0.201 -7.145 1 54.66 93 ALA A O 1
ATOM 731 N N . TRP A 1 94 ? -7.719 1.039 -8.062 1 47.72 94 TRP A N 1
ATOM 732 C CA . TRP A 1 94 ? -7.199 1.5 -6.781 1 47.72 94 TRP A CA 1
ATOM 733 C C . TRP A 1 94 ? -8.078 2.609 -6.207 1 47.72 94 TRP A C 1
ATOM 735 O O . TRP A 1 94 ? -7.668 3.311 -5.277 1 47.72 94 TRP A O 1
ATOM 745 N N . GLY A 1 95 ? -9.367 2.775 -6.535 1 40.78 95 GLY A N 1
ATOM 746 C CA . GLY A 1 95 ? -10.023 3.922 -5.934 1 40.78 95 GLY A CA 1
ATOM 747 C C . GLY A 1 95 ? -10.125 3.826 -4.422 1 40.78 95 GLY A C 1
ATOM 748 O O . GLY A 1 95 ? -9.969 2.742 -3.852 1 40.78 95 GLY A O 1
ATOM 749 N N . MET B 1 1 ? 32.375 -37.344 13.383 1 28.08 1 MET B N 1
ATOM 750 C CA . MET B 1 1 ? 31.219 -37.656 12.539 1 28.08 1 MET B CA 1
ATOM 751 C C . MET B 1 1 ? 30.688 -36.438 11.836 1 28.08 1 MET B C 1
ATOM 753 O O . MET B 1 1 ? 30.547 -35.375 12.453 1 28.08 1 MET B O 1
ATOM 757 N N . ALA B 1 2 ? 30.891 -36.281 10.594 1 38.5 2 ALA B N 1
ATOM 758 C CA . ALA B 1 2 ? 30.484 -35.188 9.711 1 38.5 2 ALA B CA 1
ATOM 759 C C . ALA B 1 2 ? 29.016 -34.812 9.906 1 38.5 2 ALA B C 1
ATOM 761 O O . ALA B 1 2 ? 28.156 -35.719 9.945 1 38.5 2 ALA B O 1
ATOM 762 N N . GLU B 1 3 ? 28.625 -34.062 10.852 1 41.34 3 GLU B N 1
ATOM 763 C CA . GLU B 1 3 ? 27.234 -33.625 10.945 1 41.34 3 GLU B CA 1
ATOM 764 C C . GLU B 1 3 ? 26.625 -33.406 9.562 1 41.34 3 GLU B C 1
ATOM 766 O O . GLU B 1 3 ? 27.141 -32.656 8.758 1 41.34 3 GLU B O 1
ATOM 771 N N . THR B 1 4 ? 26.328 -34.438 8.891 1 44.31 4 THR B N 1
ATOM 772 C CA . THR B 1 4 ? 25.516 -34.375 7.672 1 44.31 4 THR B CA 1
ATOM 773 C C . THR B 1 4 ? 24.594 -33.156 7.699 1 44.31 4 THR B C 1
ATOM 775 O O . THR B 1 4 ? 23.812 -33 8.641 1 44.31 4 THR B O 1
ATOM 778 N N . GLU B 1 5 ? 25.141 -31.969 7.484 1 43.72 5 GLU B N 1
ATOM 779 C CA . GLU B 1 5 ? 24.281 -30.828 7.227 1 43.72 5 GLU B CA 1
ATOM 780 C C . GLU B 1 5 ? 22.984 -31.25 6.535 1 43.72 5 GLU B C 1
ATOM 782 O O . GLU B 1 5 ? 23.016 -31.906 5.5 1 43.72 5 GLU B O 1
ATOM 787 N N . SER B 1 6 ? 22 -31.797 7.219 1 48.28 6 SER B N 1
ATOM 788 C CA . SER B 1 6 ? 20.656 -32.094 6.723 1 48.28 6 SER B CA 1
ATOM 789 C C . SER B 1 6 ? 20.297 -31.172 5.551 1 48.28 6 SER B C 1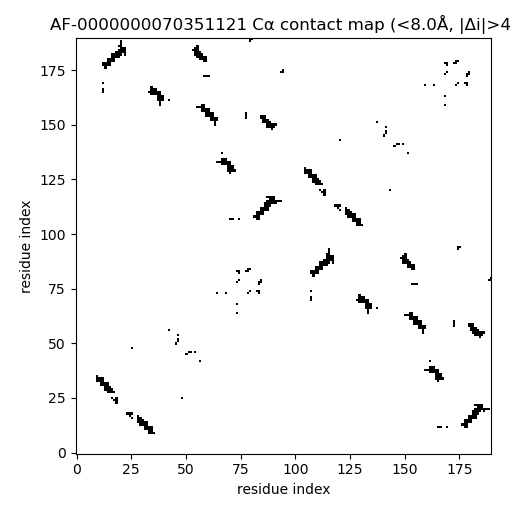
ATOM 791 O O . SER B 1 6 ? 20.828 -30.062 5.434 1 48.28 6 SER B O 1
ATOM 793 N N . PRO B 1 7 ? 19.859 -31.625 4.398 1 49.16 7 PRO B N 1
ATOM 794 C CA . PRO B 1 7 ? 19.531 -30.781 3.25 1 49.16 7 PRO B CA 1
ATOM 795 C C . PRO B 1 7 ? 18.969 -29.422 3.658 1 49.16 7 PRO B C 1
ATOM 797 O O . PRO B 1 7 ? 18.172 -29.344 4.609 1 49.16 7 PRO B O 1
ATOM 800 N N . SER B 1 8 ? 19.672 -28.359 3.75 1 51.62 8 SER B N 1
ATOM 801 C CA . SER B 1 8 ? 19.359 -26.984 4.078 1 51.62 8 SER B CA 1
ATOM 802 C C . SER B 1 8 ? 17.906 -26.656 3.752 1 51.62 8 SER B C 1
ATOM 804 O O . SER B 1 8 ? 17.484 -26.734 2.594 1 51.62 8 SER B O 1
ATOM 806 N N . SER B 1 9 ? 16.922 -27.266 4.48 1 63.41 9 SER B N 1
ATOM 807 C CA . SER B 1 9 ? 15.477 -27.078 4.367 1 63.41 9 SER B CA 1
ATOM 808 C C . SER B 1 9 ? 15.133 -25.672 3.898 1 63.41 9 SER B C 1
ATOM 810 O O . SER B 1 9 ? 15.547 -24.688 4.52 1 63.41 9 SER B O 1
ATOM 812 N N . VAL B 1 10 ? 15.055 -25.5 2.619 1 75.69 10 VAL B N 1
ATOM 813 C CA . VAL B 1 10 ? 14.688 -24.234 2.008 1 75.69 10 VAL B CA 1
ATOM 814 C C . VAL B 1 10 ? 13.5 -23.625 2.748 1 75.69 10 VAL B C 1
ATOM 816 O O . VAL B 1 10 ? 12.477 -24.297 2.951 1 75.69 10 VAL B O 1
ATOM 819 N N . ARG B 1 11 ? 13.758 -22.562 3.434 1 87.94 11 ARG B N 1
ATOM 820 C CA . ARG B 1 11 ? 12.703 -21.859 4.141 1 87.94 11 ARG B CA 1
ATOM 821 C C . ARG B 1 11 ? 11.562 -21.5 3.193 1 87.94 11 ARG B C 1
ATOM 823 O O . ARG B 1 11 ? 11.797 -20.969 2.102 1 87.94 11 ARG B O 1
ATOM 830 N N . LYS B 1 12 ? 10.375 -22 3.527 1 97.25 12 LYS B N 1
ATOM 831 C CA . LYS B 1 12 ? 9.195 -21.703 2.727 1 97.25 12 LYS B CA 1
ATOM 832 C C . LYS B 1 12 ? 8.5 -20.422 3.221 1 97.25 12 LYS B C 1
ATOM 834 O O . LYS B 1 12 ? 8.641 -20.062 4.391 1 97.25 12 LYS B O 1
ATOM 839 N N . VAL B 1 13 ? 7.875 -19.781 2.307 1 97.75 13 VAL B N 1
ATOM 840 C CA . VAL B 1 13 ? 7.117 -18.562 2.586 1 97.75 13 VAL B CA 1
ATOM 841 C C . VAL B 1 13 ? 5.629 -18.812 2.344 1 97.75 13 VAL B C 1
ATOM 843 O O . VAL B 1 13 ? 5.258 -19.453 1.358 1 97.75 13 VAL B O 1
ATOM 846 N N . VAL B 1 14 ? 4.832 -18.359 3.281 1 98.25 14 VAL B N 1
ATOM 847 C CA . VAL B 1 14 ? 3.387 -18.406 3.076 1 98.25 14 VAL B CA 1
ATOM 848 C C . VAL B 1 14 ? 2.947 -17.219 2.229 1 98.25 14 VAL B C 1
ATOM 850 O O . VAL B 1 14 ? 3.188 -16.062 2.596 1 98.25 14 VAL B O 1
ATOM 853 N N . VAL B 1 15 ? 2.293 -17.516 1.113 1 98.25 15 VAL B N 1
ATOM 854 C CA . VAL B 1 15 ? 1.721 -16.5 0.25 1 98.25 15 VAL B CA 1
ATOM 855 C C . VAL B 1 15 ? 0.2 -16.484 0.395 1 98.25 15 VAL B C 1
ATOM 857 O O . VAL B 1 15 ? -0.443 -17.531 0.329 1 98.25 15 VAL B O 1
ATOM 860 N N . HIS B 1 16 ? -0.294 -15.344 0.61 1 98.06 16 HIS B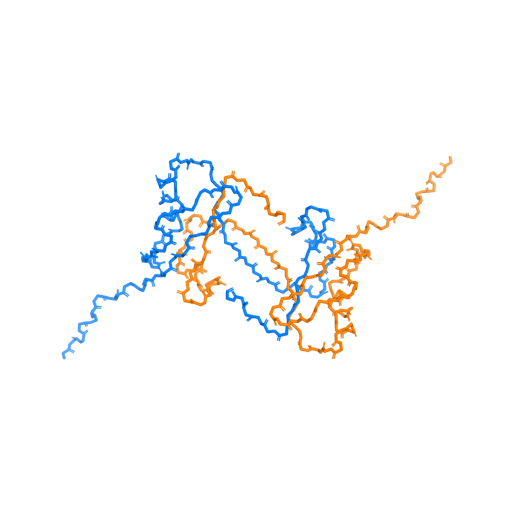 N 1
ATOM 861 C CA . HIS B 1 16 ? -1.736 -15.133 0.662 1 98.06 16 HIS B CA 1
ATOM 862 C C . HIS B 1 16 ? -2.211 -14.281 -0.514 1 98.06 16 HIS B C 1
ATOM 864 O O . HIS B 1 16 ? -1.843 -13.109 -0.628 1 98.06 16 HIS B O 1
ATOM 870 N N . LEU B 1 17 ? -3.033 -14.891 -1.312 1 97.25 17 LEU B N 1
ATOM 871 C CA . LEU B 1 17 ? -3.559 -14.211 -2.494 1 97.25 17 LEU B CA 1
ATOM 872 C C . LEU B 1 17 ? -4.855 -13.477 -2.168 1 97.25 17 LEU B C 1
ATOM 874 O O . LEU B 1 17 ? -5.766 -14.047 -1.567 1 97.25 17 LEU B O 1
ATOM 878 N N . ARG B 1 18 ? -4.84 -12.18 -2.613 1 95.5 18 ARG B N 1
ATOM 879 C CA . ARG B 1 18 ? -6.008 -11.352 -2.324 1 95.5 18 ARG B CA 1
ATOM 880 C C . ARG B 1 18 ? -6.613 -10.789 -3.607 1 95.5 18 ARG B C 1
ATOM 882 O O . ARG B 1 18 ? -5.949 -10.062 -4.348 1 95.5 18 ARG B O 1
ATOM 889 N N . ALA B 1 19 ? -7.891 -11.188 -3.758 1 93.94 19 ALA B N 1
ATOM 890 C CA . ALA B 1 19 ? -8.617 -10.688 -4.922 1 93.94 19 ALA B CA 1
ATOM 891 C C . ALA B 1 19 ? -8.992 -9.219 -4.742 1 93.94 19 ALA B C 1
ATOM 893 O O . ALA B 1 19 ? -9.5 -8.828 -3.689 1 93.94 19 ALA B O 1
ATOM 894 N N . THR B 1 20 ? -8.641 -8.453 -5.797 1 89.62 20 THR B N 1
ATOM 895 C CA . THR B 1 20 ? -9.031 -7.047 -5.863 1 89.62 20 THR B CA 1
ATOM 896 C C . THR B 1 20 ? -9.508 -6.688 -7.266 1 89.62 20 THR B C 1
ATOM 898 O O . THR B 1 20 ? -9.43 -7.508 -8.188 1 89.62 20 THR B O 1
ATOM 901 N N . GLY B 1 21 ? -10.141 -5.426 -7.391 1 87.19 21 GLY B N 1
ATOM 902 C CA . GLY B 1 21 ? -10.414 -4.895 -8.711 1 87.19 21 GLY B CA 1
ATOM 903 C C . GLY B 1 21 ? -11.305 -5.797 -9.547 1 87.19 21 GLY B C 1
ATOM 904 O O . GLY B 1 21 ? -11.062 -5.988 -10.742 1 87.19 21 GLY B O 1
ATOM 905 N N . GLY B 1 22 ? -12.156 -6.535 -9.008 1 87.25 22 GLY B N 1
ATOM 906 C CA . GLY B 1 22 ? -13.148 -7.305 -9.742 1 87.25 22 GLY B CA 1
ATOM 907 C C . GLY B 1 22 ? -12.727 -8.734 -10 1 87.25 22 GLY B C 1
ATOM 908 O O . GLY B 1 22 ? -13.422 -9.484 -10.695 1 87.25 22 GLY B O 1
ATOM 909 N N . ALA B 1 23 ? -11.617 -9.07 -9.57 1 92.5 23 ALA B N 1
ATOM 910 C CA . ALA B 1 23 ? -11.188 -10.453 -9.773 1 92.5 23 ALA B CA 1
ATOM 911 C C . ALA B 1 23 ? -11.922 -11.398 -8.828 1 92.5 23 ALA B C 1
ATOM 913 O O . ALA B 1 23 ? -12.242 -11.031 -7.695 1 92.5 23 ALA B O 1
ATOM 914 N N . PRO B 1 24 ? -12.203 -12.523 -9.266 1 94.62 24 PRO B N 1
ATOM 915 C CA . PRO B 1 24 ? -12.875 -13.492 -8.398 1 94.62 24 PRO B CA 1
ATOM 916 C C . PRO B 1 24 ? -11.961 -14.031 -7.301 1 94.62 24 PRO B C 1
ATOM 918 O O . PRO B 1 24 ? -10.766 -14.203 -7.52 1 94.62 24 PRO B O 1
ATOM 921 N N . ILE B 1 25 ? -12.586 -14.414 -6.18 1 95.5 25 ILE B N 1
ATOM 922 C CA . ILE B 1 25 ? -11.844 -15.008 -5.07 1 95.5 25 ILE B CA 1
ATOM 923 C C . ILE B 1 25 ? -11.508 -16.453 -5.391 1 95.5 25 ILE B C 1
ATOM 925 O O . ILE B 1 25 ? -12.383 -17.219 -5.82 1 95.5 25 ILE B O 1
ATOM 929 N N . LEU B 1 26 ? -10.32 -16.75 -5.188 1 96.62 26 LEU B N 1
ATOM 930 C CA . LEU B 1 26 ? -9.859 -18.109 -5.465 1 96.62 26 LEU B CA 1
ATOM 931 C C . LEU B 1 26 ? -10.227 -19.047 -4.324 1 96.62 26 LEU B C 1
ATOM 933 O O . LEU B 1 26 ? -10.25 -18.641 -3.16 1 96.62 26 LEU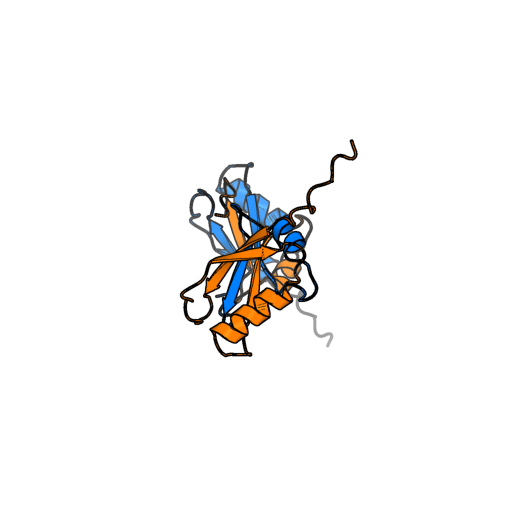 B O 1
ATOM 937 N N . LYS B 1 27 ? -10.453 -20.312 -4.625 1 94.75 27 LYS B N 1
ATOM 938 C CA . LYS B 1 27 ? -10.68 -21.344 -3.617 1 94.75 27 LYS B CA 1
ATOM 939 C C . LYS B 1 27 ? -9.445 -21.562 -2.756 1 94.75 27 LYS B C 1
ATOM 941 O O . LYS B 1 27 ? -9.539 -21.672 -1.533 1 94.75 27 LYS B O 1
ATOM 946 N N . GLN B 1 28 ? -8.32 -21.641 -3.396 1 95.38 28 GLN B N 1
ATOM 947 C CA . GLN B 1 28 ? -7.039 -21.688 -2.699 1 95.38 28 GLN B CA 1
ATOM 948 C C . GLN B 1 28 ? -6.344 -20.328 -2.713 1 95.38 28 GLN B C 1
ATOM 950 O O . GLN B 1 28 ? -5.766 -19.938 -3.725 1 95.38 28 GLN B O 1
ATOM 955 N N . SER B 1 29 ? -6.398 -19.672 -1.638 1 96.19 29 SER B N 1
ATOM 956 C CA . SER B 1 29 ? -5.828 -18.328 -1.613 1 96.19 29 SER B CA 1
ATOM 957 C C . SER B 1 29 ? -4.555 -18.281 -0.773 1 96.19 29 SER B C 1
ATOM 959 O O . SER B 1 29 ? -3.904 -17.25 -0.681 1 96.19 29 SER B O 1
ATOM 961 N N . LYS B 1 30 ? -4.23 -19.328 -0.166 1 96.88 30 LYS B N 1
ATOM 962 C CA . LYS B 1 30 ? -3.02 -19.422 0.644 1 96.88 30 LYS B CA 1
ATOM 963 C C . LYS B 1 30 ? -2.211 -20.656 0.269 1 96.88 30 LYS B C 1
ATOM 965 O O . LYS B 1 30 ? -2.771 -21.75 0.079 1 96.88 30 LYS B O 1
ATOM 970 N N . PHE B 1 31 ? -0.946 -20.516 0.12 1 97 31 PHE B N 1
ATOM 971 C CA . PHE B 1 31 ? -0.083 -21.656 -0.161 1 97 31 PHE B CA 1
ATOM 972 C C . PHE B 1 31 ? 1.356 -21.359 0.245 1 97 31 PHE B C 1
ATOM 974 O O . PHE B 1 31 ? 1.731 -20.188 0.415 1 97 31 PHE B O 1
ATOM 981 N N . LYS B 1 32 ? 2.146 -22.344 0.421 1 97.5 32 LYS B N 1
ATOM 982 C CA . LYS B 1 32 ? 3.57 -22.234 0.729 1 97.5 32 LYS B CA 1
ATOM 983 C C . LYS B 1 32 ? 4.422 -22.438 -0.519 1 97.5 32 LYS B C 1
ATOM 985 O O . LYS B 1 32 ? 4.133 -23.328 -1.332 1 97.5 32 LYS B O 1
ATOM 990 N N . ILE B 1 33 ? 5.406 -21.656 -0.564 1 97.5 33 ILE B N 1
ATOM 991 C CA . ILE B 1 33 ? 6.336 -21.797 -1.679 1 97.5 33 ILE B CA 1
ATOM 992 C C . ILE B 1 33 ? 7.77 -21.625 -1.177 1 97.5 33 ILE B C 1
ATOM 994 O O . ILE B 1 33 ? 8.023 -20.875 -0.243 1 97.5 33 ILE B O 1
ATOM 998 N N . PRO B 1 34 ? 8.695 -22.391 -1.819 1 96.88 34 PRO B N 1
ATOM 999 C CA . PRO B 1 34 ? 10.094 -22.125 -1.469 1 96.88 34 PRO B CA 1
ATOM 1000 C C . PRO B 1 34 ? 10.469 -20.656 -1.622 1 96.88 34 PRO B C 1
ATOM 1002 O O . PRO B 1 34 ? 10.156 -20.031 -2.645 1 96.88 34 PRO B O 1
ATOM 1005 N N . GLY B 1 35 ? 11.148 -20.125 -0.639 1 97.44 35 GLY B N 1
ATOM 1006 C CA . GLY B 1 35 ? 11.555 -18.734 -0.667 1 97.44 35 GLY B CA 1
ATOM 1007 C C . GLY B 1 35 ? 12.484 -18.406 -1.823 1 97.44 35 GLY B C 1
ATOM 1008 O O . GLY B 1 35 ? 12.547 -17.25 -2.264 1 97.44 35 GLY B O 1
ATOM 1009 N N . THR B 1 36 ? 13.156 -19.391 -2.301 1 97.5 36 THR B N 1
ATOM 1010 C CA . THR B 1 36 ? 14.117 -19.188 -3.381 1 97.5 36 THR B CA 1
ATOM 1011 C C . THR B 1 36 ? 13.406 -19.109 -4.727 1 97.5 36 THR B C 1
ATOM 1013 O O . THR B 1 36 ? 14.008 -18.688 -5.723 1 97.5 36 THR B O 1
ATOM 1016 N N . ASP B 1 37 ? 12.195 -19.469 -4.758 1 97.94 37 ASP B N 1
ATOM 1017 C CA . ASP B 1 37 ? 11.453 -19.359 -6.012 1 97.94 37 ASP B CA 1
ATOM 1018 C C . ASP B 1 37 ? 11.258 -17.891 -6.402 1 97.94 37 ASP B C 1
ATOM 1020 O O . ASP B 1 37 ? 11.312 -17 -5.547 1 97.94 37 ASP B O 1
ATOM 1024 N N . LYS B 1 38 ? 11.117 -17.656 -7.727 1 98.56 38 LYS B N 1
ATOM 1025 C CA . LYS B 1 38 ? 10.914 -16.312 -8.258 1 98.56 38 LYS B CA 1
ATOM 1026 C C . LYS B 1 38 ? 9.438 -15.914 -8.188 1 98.56 38 LYS B C 1
ATOM 1028 O O . LYS B 1 38 ? 8.555 -16.766 -8.227 1 98.56 38 LYS B O 1
ATOM 1033 N N . PHE B 1 39 ? 9.203 -14.641 -8.141 1 98.69 39 PHE B N 1
ATOM 1034 C CA . PHE B 1 39 ? 7.844 -14.125 -8.094 1 98.69 39 PHE B CA 1
ATOM 1035 C C . PHE B 1 39 ? 7.062 -14.547 -9.336 1 98.69 39 PHE B C 1
ATOM 1037 O O . PHE B 1 39 ? 5.844 -14.711 -9.281 1 98.69 39 PHE B O 1
ATOM 1044 N N . ALA B 1 40 ? 7.73 -14.828 -10.398 1 98.62 40 ALA B N 1
ATOM 1045 C CA . ALA B 1 40 ? 7.117 -15.312 -11.625 1 98.62 40 ALA B CA 1
ATOM 1046 C C . ALA B 1 40 ? 6.254 -16.547 -11.367 1 98.62 40 ALA B C 1
ATOM 1048 O O . ALA B 1 40 ? 5.223 -16.734 -12.016 1 98.62 40 ALA B O 1
ATOM 1049 N N . LYS B 1 41 ? 6.664 -17.344 -10.43 1 98.31 41 LYS B N 1
ATOM 1050 C CA . LYS B 1 41 ? 5.895 -18.547 -10.125 1 98.31 41 LYS B CA 1
ATOM 1051 C C . LYS B 1 41 ? 4.523 -18.188 -9.555 1 98.31 41 LYS B C 1
ATOM 1053 O O . LYS B 1 41 ? 3.537 -18.875 -9.836 1 98.31 41 LYS B O 1
ATOM 1058 N N . VAL B 1 42 ? 4.449 -17.156 -8.781 1 98.38 42 VAL B N 1
ATOM 1059 C CA . VAL B 1 42 ? 3.182 -16.688 -8.227 1 98.38 42 VAL B CA 1
ATOM 1060 C C . VAL B 1 42 ? 2.297 -16.156 -9.352 1 98.38 42 VAL B C 1
ATOM 1062 O O . VAL B 1 42 ? 1.108 -16.469 -9.422 1 98.38 42 VAL B O 1
ATOM 1065 N N . ILE B 1 43 ? 2.891 -15.406 -10.172 1 98.19 43 ILE B N 1
ATOM 1066 C CA . ILE B 1 43 ? 2.166 -14.852 -11.305 1 98.19 43 ILE B CA 1
ATOM 1067 C C . ILE B 1 43 ? 1.583 -15.984 -12.148 1 98.19 43 ILE B C 1
ATOM 1069 O O . ILE B 1 43 ? 0.401 -15.961 -12.5 1 98.19 43 ILE B O 1
ATOM 1073 N N . ASP B 1 44 ? 2.434 -16.984 -12.43 1 97.56 44 ASP B N 1
ATOM 1074 C CA . ASP B 1 44 ? 2.016 -18.109 -13.258 1 97.56 44 ASP B CA 1
ATOM 1075 C C . ASP B 1 44 ? 0.874 -18.875 -12.602 1 97.56 44 ASP B C 1
ATOM 1077 O O . ASP B 1 44 ? -0.064 -19.312 -13.273 1 97.56 44 ASP B O 1
ATOM 1081 N N . PHE B 1 45 ? 1.003 -19.125 -11.328 1 97.88 45 PHE B N 1
ATOM 1082 C CA . PHE B 1 45 ? -0.059 -19.797 -10.586 1 97.88 45 PHE B CA 1
ATOM 1083 C C . PHE B 1 45 ? -1.389 -19.078 -10.773 1 97.88 45 PHE B C 1
ATOM 1085 O O . PHE B 1 45 ? -2.402 -19.703 -11.086 1 97.88 45 PHE B O 1
ATOM 1092 N N . LEU B 1 46 ? -1.418 -17.75 -10.609 1 97.69 46 LEU B N 1
ATOM 1093 C CA . LEU B 1 46 ? -2.635 -16.953 -10.727 1 97.69 46 LEU B CA 1
ATOM 1094 C C . LEU B 1 46 ? -3.199 -17.016 -12.141 1 97.69 46 LEU B C 1
ATOM 1096 O O . LEU B 1 46 ? -4.41 -17.172 -12.328 1 97.69 46 LEU B O 1
ATOM 1100 N N . ARG B 1 47 ? -2.32 -16.922 -13.102 1 97.06 47 ARG B N 1
ATOM 1101 C CA . ARG B 1 47 ? -2.768 -16.984 -14.492 1 97.06 47 ARG B CA 1
ATOM 1102 C C . ARG B 1 47 ? -3.445 -18.312 -14.789 1 97.06 47 ARG B C 1
ATOM 1104 O O . ARG B 1 47 ? -4.477 -18.359 -15.461 1 97.06 47 ARG B O 1
ATOM 1111 N N . ARG B 1 48 ? -2.865 -19.359 -14.297 1 96.56 48 ARG B N 1
ATOM 1112 C CA . ARG B 1 48 ? -3.43 -20.688 -14.492 1 96.56 48 ARG B CA 1
ATOM 1113 C C . ARG B 1 48 ? -4.773 -20.828 -13.789 1 96.56 48 ARG B C 1
ATOM 1115 O O . ARG B 1 48 ? -5.73 -21.359 -14.352 1 96.56 48 ARG B O 1
ATOM 1122 N N . GLN B 1 49 ? -4.859 -20.359 -12.539 1 96.25 49 GLN B N 1
ATOM 1123 C CA . GLN B 1 49 ? -6.078 -20.484 -11.75 1 96.25 49 GLN B CA 1
ATOM 1124 C C . GLN B 1 49 ? -7.207 -19.641 -12.352 1 96.25 49 GLN B C 1
ATOM 1126 O O . GLN B 1 49 ? -8.375 -20.047 -12.32 1 96.25 49 GLN B O 1
ATOM 1131 N N . LEU B 1 50 ? -6.867 -18.531 -12.914 1 96.44 50 LEU B N 1
ATOM 1132 C CA . LEU B 1 50 ? -7.883 -17.594 -13.383 1 96.44 50 LEU B CA 1
ATOM 1133 C C . LEU B 1 50 ? -8.062 -17.688 -14.891 1 96.44 50 LEU B C 1
ATOM 1135 O O . LEU B 1 50 ? -8.953 -17.062 -15.461 1 96.44 50 LEU B O 1
ATOM 1139 N N . HIS B 1 51 ? -7.223 -18.438 -15.453 1 95.44 51 HIS B N 1
ATOM 1140 C CA . HIS B 1 51 ? -7.262 -18.609 -16.906 1 95.44 51 HIS B CA 1
ATOM 1141 C C . HIS B 1 51 ? -7.289 -17.281 -17.625 1 95.44 51 HIS B C 1
ATOM 1143 O O . HIS B 1 51 ? -8.117 -17.062 -18.516 1 95.44 51 HIS B O 1
ATOM 1149 N N . SER B 1 52 ? -6.559 -16.422 -17.156 1 93.25 52 SER B N 1
ATOM 1150 C CA . SER B 1 52 ? -6.441 -15.094 -17.75 1 93.25 52 SER B CA 1
ATOM 1151 C C . SER B 1 52 ? -4.996 -14.609 -17.734 1 93.25 52 SER B C 1
ATOM 1153 O O . SER B 1 52 ? -4.309 -14.727 -16.719 1 93.25 52 SER B O 1
ATOM 1155 N N . ASP B 1 53 ? -4.496 -13.938 -18.797 1 90.81 53 ASP B N 1
ATOM 1156 C CA . ASP B 1 53 ? -3.162 -13.352 -18.875 1 90.81 53 ASP B CA 1
ATOM 1157 C C . ASP B 1 53 ? -3.203 -11.852 -18.578 1 90.81 53 ASP B C 1
ATOM 1159 O O . ASP B 1 53 ? -2.16 -11.219 -18.406 1 90.81 53 ASP B O 1
ATOM 1163 N N . SER B 1 54 ? -4.414 -11.422 -18.562 1 90.25 54 SER B N 1
ATOM 1164 C CA . SER B 1 54 ? -4.59 -9.992 -18.297 1 90.25 54 SER B CA 1
ATOM 1165 C C . SER B 1 54 ? -4.902 -9.742 -16.828 1 90.25 54 SER B C 1
ATOM 1167 O O . SER B 1 54 ? -6.07 -9.641 -16.438 1 90.25 54 SER B O 1
ATOM 1169 N N . LEU B 1 55 ? -3.875 -9.852 -16.062 1 93.12 55 LEU B N 1
ATOM 1170 C CA . LEU B 1 55 ? -4.023 -9.664 -14.625 1 93.12 55 LEU B CA 1
ATOM 1171 C C . LEU B 1 55 ? -3.006 -8.656 -14.102 1 93.12 55 LEU B C 1
ATOM 1173 O O . LEU B 1 55 ? -1.887 -8.57 -14.609 1 93.12 55 LEU B O 1
ATOM 1177 N N . PHE B 1 56 ? -3.445 -7.859 -13.219 1 93.88 56 PHE B N 1
ATOM 1178 C CA . PHE B 1 56 ? -2.535 -7.047 -12.422 1 93.88 56 PHE B CA 1
ATOM 1179 C C . PHE B 1 56 ? -2.16 -7.77 -11.133 1 93.88 56 PHE B C 1
ATOM 1181 O O . PHE B 1 56 ? -3.031 -8.125 -10.336 1 93.88 56 PHE B O 1
ATOM 1188 N N . VAL B 1 57 ? -0.927 -8.062 -10.977 1 95.88 57 VAL B N 1
ATOM 1189 C CA . VAL B 1 57 ? -0.423 -8.711 -9.773 1 95.88 57 VAL B CA 1
ATOM 1190 C C . VAL B 1 57 ? 0.523 -7.762 -9.031 1 95.88 57 VAL B C 1
ATOM 1192 O O . VAL B 1 57 ? 1.488 -7.262 -9.617 1 95.88 57 VAL B O 1
ATOM 1195 N N . TYR B 1 58 ? 0.257 -7.504 -7.742 1 94.62 58 TYR B N 1
ATOM 1196 C CA . TYR B 1 58 ? 1.01 -6.449 -7.074 1 94.62 58 TYR B CA 1
ATOM 1197 C C . TYR B 1 58 ? 1.042 -6.668 -5.566 1 94.62 58 TYR B C 1
ATOM 1199 O O . TYR B 1 58 ? 0.284 -7.484 -5.039 1 94.62 58 TYR B O 1
ATOM 1207 N N . VAL B 1 59 ? 1.935 -6.031 -4.926 1 94.75 59 VAL B N 1
ATOM 1208 C CA . VAL B 1 59 ? 2.088 -6.027 -3.475 1 94.75 59 VAL B CA 1
ATOM 1209 C C . VAL B 1 59 ? 1.804 -4.629 -2.93 1 94.75 59 VAL B C 1
ATOM 1211 O O . VAL B 1 59 ? 2.242 -3.631 -3.508 1 94.75 59 VAL B O 1
ATOM 1214 N N . ASN B 1 60 ? 0.907 -4.633 -1.967 1 88.44 60 ASN B N 1
ATOM 1215 C CA . ASN B 1 60 ? 0.722 -3.369 -1.264 1 88.44 60 ASN B CA 1
ATOM 1216 C C . ASN B 1 60 ? 1.869 -3.092 -0.296 1 88.44 60 ASN B C 1
ATOM 1218 O O . ASN B 1 60 ? 2.373 -4.012 0.354 1 88.44 60 ASN B O 1
ATOM 1222 N N . SER B 1 61 ? 2.213 -1.957 -0.339 1 86.19 61 SER B N 1
ATOM 1223 C CA . SER B 1 61 ? 3.256 -1.508 0.578 1 86.19 61 SER B CA 1
ATOM 1224 C C . SER B 1 61 ? 2.873 -0.194 1.25 1 86.19 61 SER B C 1
ATOM 1226 O O . SER B 1 61 ? 1.821 0.376 0.956 1 86.19 61 SER B O 1
ATOM 1228 N N . ALA B 1 62 ? 3.492 0.05 2.305 1 86.38 62 ALA B N 1
ATOM 1229 C CA . ALA B 1 62 ? 3.402 1.338 2.988 1 86.38 62 ALA B CA 1
ATOM 1230 C C . ALA B 1 62 ? 4.789 1.897 3.291 1 86.38 62 ALA B C 1
ATOM 1232 O O . ALA B 1 62 ? 5.711 1.146 3.617 1 86.38 62 ALA B O 1
ATOM 1233 N N . PHE B 1 63 ? 4.898 3.068 3.033 1 89.12 63 PHE B N 1
ATOM 1234 C CA . PHE B 1 63 ? 6.16 3.705 3.398 1 89.12 63 PHE B CA 1
ATOM 1235 C C . PHE B 1 63 ? 5.914 5.066 4.035 1 89.12 63 PHE B C 1
ATOM 1237 O O . PHE B 1 63 ? 4.863 5.68 3.818 1 89.12 63 PHE B O 1
ATOM 1244 N N . SER B 1 64 ? 6.879 5.484 4.844 1 94 64 SER B N 1
ATOM 1245 C CA . SER B 1 64 ? 6.867 6.848 5.371 1 94 64 SER B CA 1
ATOM 1246 C C . SER B 1 64 ? 7.684 7.785 4.488 1 94 64 SER B C 1
ATOM 1248 O O . SER B 1 64 ? 8.898 7.633 4.371 1 94 64 SER B O 1
ATOM 1250 N N . PRO B 1 65 ? 6.984 8.758 3.889 1 96.12 65 PRO B N 1
ATOM 1251 C CA . PRO B 1 65 ? 7.738 9.641 2.994 1 96.12 65 PRO B CA 1
ATOM 1252 C C . PRO B 1 65 ? 8.805 10.453 3.727 1 96.12 65 PRO B C 1
ATOM 1254 O O . PRO B 1 65 ? 8.672 10.703 4.93 1 96.12 65 PRO B O 1
ATOM 1257 N N . ASN B 1 66 ? 9.844 10.836 2.963 1 97.19 66 ASN B N 1
ATOM 1258 C CA . ASN B 1 66 ? 10.797 11.82 3.467 1 97.19 66 ASN B CA 1
ATOM 1259 C C . ASN B 1 66 ? 10.117 13.156 3.762 1 97.19 66 ASN B C 1
ATOM 1261 O O . ASN B 1 66 ? 9.477 13.734 2.885 1 97.19 66 ASN B O 1
ATOM 1265 N N . PRO B 1 67 ? 10.273 13.641 4.953 1 97.94 67 PRO B N 1
ATOM 1266 C CA . PRO B 1 67 ? 9.617 14.898 5.305 1 97.94 67 PRO B CA 1
ATOM 1267 C C . PRO B 1 67 ? 10.016 16.047 4.375 1 97.94 67 PRO B C 1
ATOM 1269 O O . PRO B 1 67 ? 9.242 17 4.199 1 97.94 67 PRO B O 1
ATOM 1272 N N . ASP B 1 68 ? 11.172 15.992 3.758 1 98.38 68 ASP B N 1
ATOM 1273 C CA . ASP B 1 68 ? 11.672 17.062 2.898 1 98.38 68 ASP B CA 1
ATOM 1274 C C . ASP B 1 68 ? 11.148 16.906 1.472 1 98.38 68 ASP B C 1
ATOM 1276 O O . ASP B 1 68 ? 11.336 17.797 0.636 1 98.38 68 ASP B O 1
ATOM 1280 N N . GLU B 1 69 ? 10.477 15.805 1.2 1 97.62 69 GLU B N 1
ATOM 1281 C CA . GLU B 1 69 ? 9.922 15.586 -0.13 1 97.62 69 GLU B CA 1
ATOM 1282 C C . GLU B 1 69 ? 8.727 16.5 -0.388 1 97.62 69 GLU B C 1
ATOM 1284 O O . GLU B 1 69 ? 7.902 16.719 0.501 1 97.62 69 GLU B O 1
ATOM 1289 N N . SER B 1 70 ? 8.648 16.969 -1.596 1 98.19 70 SER B N 1
ATOM 1290 C CA . SER B 1 70 ? 7.523 17.844 -1.919 1 98.19 70 SER B CA 1
ATOM 1291 C C . SER B 1 70 ? 6.227 17.047 -2.055 1 98.19 70 SER B C 1
ATOM 1293 O O . SER B 1 70 ? 6.23 15.914 -2.523 1 98.19 70 SER B O 1
ATOM 1295 N N . VAL B 1 71 ? 5.141 17.672 -1.75 1 98 71 VAL B N 1
ATOM 1296 C CA . VAL B 1 71 ? 3.822 17.062 -1.854 1 98 71 VAL B CA 1
ATOM 1297 C C . VAL B 1 71 ? 3.514 16.75 -3.316 1 98 71 VAL B C 1
ATOM 1299 O O . VAL B 1 71 ? 2.934 15.703 -3.621 1 98 71 VAL B O 1
ATOM 1302 N N . ASN B 1 72 ? 3.959 17.625 -4.168 1 97.44 72 ASN B N 1
ATOM 1303 C CA . ASN B 1 72 ? 3.756 17.391 -5.594 1 97.44 72 ASN B CA 1
ATOM 1304 C C . ASN B 1 72 ? 4.441 16.109 -6.055 1 97.44 72 ASN B C 1
ATOM 1306 O O . ASN B 1 72 ? 3.873 15.336 -6.832 1 97.44 72 ASN B O 1
ATOM 1310 N N . ASP B 1 73 ? 5.637 15.891 -5.637 1 96.38 73 ASP B N 1
ATOM 1311 C CA . ASP B 1 73 ? 6.359 14.688 -6.027 1 96.38 73 ASP B CA 1
ATOM 1312 C C . ASP B 1 73 ? 5.656 13.43 -5.508 1 96.38 73 ASP B C 1
ATOM 1314 O O . ASP B 1 73 ? 5.551 12.43 -6.219 1 96.38 73 ASP B O 1
ATOM 1318 N N . LEU B 1 74 ? 5.176 13.508 -4.289 1 96.56 74 LEU B N 1
ATOM 1319 C CA . LEU B 1 74 ? 4.43 12.383 -3.74 1 96.56 74 LEU B CA 1
ATOM 1320 C C . LEU B 1 74 ? 3.143 12.148 -4.527 1 96.56 74 LEU B C 1
ATOM 1322 O O . LEU B 1 74 ? 2.816 11.008 -4.863 1 96.56 74 LEU B O 1
ATOM 1326 N N . TYR B 1 75 ? 2.52 13.188 -4.91 1 96 75 TYR B N 1
ATOM 1327 C CA . TYR B 1 75 ? 1.272 13.07 -5.656 1 96 75 TYR B CA 1
ATOM 1328 C C . TYR B 1 75 ? 1.513 12.445 -7.023 1 96 75 TYR B C 1
ATOM 1330 O O . TYR B 1 75 ? 0.753 11.57 -7.457 1 96 75 TYR B O 1
ATOM 1338 N N . LYS B 1 76 ? 2.529 12.852 -7.723 1 93.88 76 LYS B N 1
ATOM 1339 C CA . LYS B 1 76 ? 2.855 12.328 -9.039 1 93.88 76 LYS B CA 1
ATOM 1340 C C . LYS B 1 76 ? 3.059 10.812 -9 1 93.88 76 LYS B C 1
ATOM 1342 O O . LYS B 1 76 ? 2.666 10.102 -9.922 1 93.88 76 LYS B O 1
ATOM 1347 N N . ASN B 1 77 ? 3.604 10.367 -7.914 1 90.19 77 ASN B N 1
ATOM 1348 C CA . ASN B 1 77 ? 3.969 8.953 -7.828 1 90.19 77 ASN B CA 1
ATOM 1349 C C . ASN B 1 77 ? 2.855 8.125 -7.188 1 90.19 77 ASN B C 1
ATOM 1351 O O . ASN B 1 77 ? 2.658 6.965 -7.547 1 90.19 77 ASN B O 1
ATOM 1355 N N . PHE B 1 78 ? 2.102 8.766 -6.332 1 91.06 78 PHE B N 1
ATOM 1356 C CA . PHE B 1 78 ? 1.22 7.949 -5.508 1 91.06 78 PHE B CA 1
ATOM 1357 C C . PHE B 1 78 ? -0.201 8.5 -5.52 1 91.06 78 PHE B C 1
ATOM 1359 O O . PHE B 1 78 ? -1.106 7.914 -4.926 1 91.06 78 PHE B O 1
ATOM 1366 N N . GLY B 1 79 ? -0.303 9.562 -6.117 1 92.69 79 GLY B N 1
ATOM 1367 C CA . GLY B 1 79 ? -1.642 10.125 -6.191 1 92.69 79 GLY B CA 1
ATOM 1368 C C . GLY B 1 79 ? -2.613 9.258 -6.969 1 92.69 79 GLY B C 1
ATOM 1369 O O . GLY B 1 79 ? -2.215 8.539 -7.883 1 92.69 79 GLY B O 1
ATOM 1370 N N . PHE B 1 80 ? -3.826 9.352 -6.566 1 83.62 80 PHE B N 1
ATOM 1371 C CA . PHE B 1 80 ? -4.875 8.57 -7.215 1 83.62 80 PHE B CA 1
ATOM 1372 C C . PHE B 1 80 ? -6.23 9.25 -7.051 1 83.62 80 PHE B C 1
ATOM 1374 O O . PHE B 1 80 ? -6.574 9.703 -5.961 1 83.62 80 PHE B O 1
ATOM 1381 N N . ASP B 1 81 ? -6.965 9.25 -8.164 1 89.12 81 ASP B N 1
ATOM 1382 C CA . ASP B 1 81 ? -8.305 9.82 -8.164 1 89.12 81 ASP B CA 1
ATOM 1383 C C . ASP B 1 81 ? -8.289 11.273 -7.684 1 89.12 81 ASP B C 1
ATOM 1385 O O . ASP B 1 81 ? -9.07 11.656 -6.809 1 89.12 81 ASP B O 1
ATOM 1389 N N . GLY B 1 82 ? -7.254 11.969 -8.047 1 91.69 82 GLY B N 1
ATOM 1390 C CA . GLY B 1 82 ? -7.18 13.406 -7.844 1 91.69 82 GLY B CA 1
ATOM 1391 C C . GLY B 1 82 ? -6.699 13.781 -6.457 1 91.69 82 GLY B C 1
ATOM 1392 O O . GLY B 1 82 ? -6.75 14.953 -6.074 1 91.69 82 GLY B O 1
ATOM 1393 N N . LYS B 1 83 ? -6.23 12.82 -5.715 1 96.69 83 LYS B N 1
ATOM 1394 C CA . LYS B 1 83 ? -5.805 13.117 -4.352 1 96.69 83 LYS B CA 1
ATOM 1395 C C . LYS B 1 83 ? -4.551 12.328 -3.98 1 96.69 83 LYS B C 1
ATOM 1397 O O . LYS B 1 83 ? -4.254 11.305 -4.598 1 96.69 83 LYS B O 1
ATOM 1402 N N . LEU B 1 84 ? -3.828 12.883 -3.059 1 97.06 84 LEU B N 1
ATOM 1403 C CA . LEU B 1 84 ? -2.824 12.125 -2.316 1 97.06 84 LEU B CA 1
ATOM 1404 C C . LEU B 1 84 ? -3.385 11.641 -0.985 1 97.06 84 LEU B C 1
ATOM 1406 O O . LEU B 1 84 ? -3.682 12.445 -0.1 1 97.06 84 LEU B O 1
ATOM 1410 N N . VAL B 1 85 ? -3.506 10.359 -0.862 1 96.56 85 VAL B N 1
ATOM 1411 C CA . VAL B 1 85 ? -4.004 9.789 0.389 1 96.56 85 VAL B CA 1
ATOM 1412 C C . VAL B 1 85 ? -2.84 9.578 1.354 1 96.56 85 VAL B C 1
ATOM 1414 O O . VAL B 1 85 ? -1.849 8.93 1.006 1 96.56 85 VAL B O 1
ATOM 1417 N N . VAL B 1 86 ? -2.945 10.086 2.484 1 96.88 86 VAL B N 1
ATOM 1418 C CA . VAL B 1 86 ? -1.965 9.922 3.553 1 96.88 86 VAL B CA 1
ATOM 1419 C C . VAL B 1 86 ? -2.621 9.25 4.758 1 96.88 86 VAL B C 1
ATOM 1421 O O . VAL B 1 86 ? -3.623 9.75 5.281 1 96.88 86 VAL B O 1
ATOM 1424 N N . ASN B 1 87 ? -2.004 8.188 5.129 1 95.44 87 ASN B N 1
ATOM 1425 C CA . ASN B 1 87 ? -2.504 7.453 6.289 1 95.44 87 ASN B CA 1
ATOM 1426 C C . ASN B 1 87 ? -1.771 7.855 7.566 1 95.44 87 ASN B C 1
ATOM 1428 O O . ASN B 1 87 ? -0.588 8.195 7.527 1 95.44 87 ASN B O 1
ATOM 1432 N N . TYR B 1 88 ? -2.494 7.797 8.648 1 95.56 88 TYR B N 1
ATOM 1433 C CA . TYR B 1 88 ? -1.888 8.039 9.953 1 95.56 88 TYR B CA 1
ATOM 1434 C C . TYR B 1 88 ? -2.412 7.055 10.992 1 95.56 88 TYR B C 1
ATOM 1436 O O . TYR B 1 88 ? -3.574 6.652 10.945 1 95.56 88 TYR B O 1
ATOM 1444 N N . ALA B 1 89 ? -1.542 6.699 11.906 1 94.12 89 ALA B N 1
ATOM 1445 C CA . ALA B 1 89 ? -1.854 5.699 12.922 1 94.12 89 ALA B CA 1
ATOM 1446 C C . ALA B 1 89 ? -1.061 5.953 14.203 1 94.12 89 ALA B C 1
ATOM 1448 O O . ALA B 1 89 ? 0.014 6.555 14.164 1 94.12 89 ALA B O 1
ATOM 1449 N N . PHE B 1 90 ? -1.734 5.492 15.32 1 92.38 90 PHE B N 1
ATOM 1450 C CA . PHE B 1 90 ? -0.962 5.492 16.562 1 92.38 90 PHE B CA 1
ATOM 1451 C C . PHE B 1 90 ? -0.146 4.211 16.688 1 92.38 90 PHE B C 1
ATOM 1453 O O . PHE B 1 90 ? 0.842 4.172 17.422 1 92.38 90 PHE B O 1
ATOM 1460 N N . SER B 1 91 ? -0.676 3.135 15.961 1 83.5 91 SER B N 1
ATOM 1461 C CA . SER B 1 91 ? 0.011 1.849 15.922 1 83.5 91 SER B CA 1
ATOM 1462 C C . SER B 1 91 ? -0.078 1.22 14.531 1 83.5 91 SER B C 1
ATOM 1464 O O . SER B 1 91 ? -0.954 1.572 13.742 1 83.5 91 SER B O 1
ATOM 1466 N N . MET B 1 92 ? 1.052 0.83 13.977 1 68.12 92 MET B N 1
ATOM 1467 C CA . MET B 1 92 ? 1.039 0.251 12.633 1 68.12 92 MET B CA 1
ATOM 1468 C C . MET B 1 92 ? 0.514 -1.18 12.664 1 68.12 92 MET B C 1
ATOM 1470 O O . MET B 1 92 ? 1.049 -2.027 13.383 1 68.12 92 MET B O 1
ATOM 1474 N N . ALA B 1 93 ? -0.787 -1.493 13.07 1 55.22 93 ALA B N 1
ATOM 1475 C CA . ALA B 1 93 ? -1.269 -2.865 12.93 1 55.22 93 ALA B CA 1
ATOM 1476 C C . ALA B 1 93 ? -1.391 -3.264 11.461 1 55.22 93 ALA B C 1
ATOM 1478 O O . ALA B 1 93 ? -2.283 -2.787 10.758 1 55.22 93 ALA B O 1
ATOM 1479 N N . TRP B 1 94 ? -0.538 -3.002 10.602 1 47.94 94 TRP B N 1
ATOM 1480 C CA . TRP B 1 94 ? -0.815 -3.33 9.211 1 47.94 94 TRP B CA 1
ATOM 1481 C C . TRP B 1 94 ? -1.403 -4.73 9.086 1 47.94 94 TRP B C 1
ATOM 1483 O O . TRP B 1 94 ? -0.702 -5.727 9.289 1 47.94 94 TRP B O 1
ATOM 1493 N N . GLY B 1 95 ? -2.172 -5.312 10.016 1 40.69 95 GLY B N 1
ATOM 1494 C CA . GLY B 1 95 ? -2.619 -6.664 9.711 1 40.69 95 GLY B CA 1
ATOM 1495 C C . GLY B 1 95 ? -3.523 -6.734 8.5 1 40.69 95 GLY B C 1
ATOM 1496 O O . GLY B 1 95 ? -4.062 -5.719 8.055 1 40.69 95 GLY B O 1
#

Radius of gyration: 21.21 Å; Cα contacts (8 Å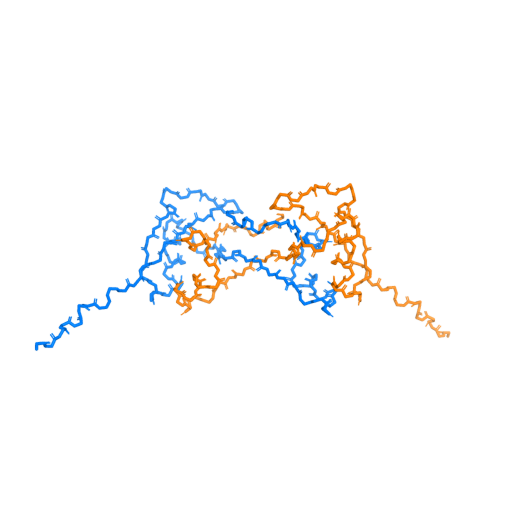, |Δi|>4): 338; chains: 2; bounding box: 44×81×45 Å

Foldseek 3Di:
DPPPPPPPPQDKDKAAADDDDPQDDAPDGIDIDRPPDDCVVVLVVVCVRRVHPPDDDDDDDDDDDDPPDDPVVQCVVQNDPPDDDDDDDPDPPVD/DPPPPDPPPQDKDKAAADDDDPQDDAPDGIDIDRPPDDCVVVLVVVCVRRVHPPDDDDDDDDDDDDPPDDPVVQCVVQNDPPDDDDDDDPDPPVD

Sequence (190 aa):
MAETESPSSVRKVVVHLRATGGAPILKQSKFKIPGTDKFAKVIDFLRRQLHSDSLFVYVNSAFSPNPDESVNDLYKNFGFDGKLVVNYAFSMAWGMAETESPSSVRKVVVHLRATGGAPILKQSKFKIPGTDKFAKVIDFLRRQLHSDSLFVYVNSAFSPNPDESVNDLYKNFGFDGKLVVNYAFSMAWG

Secondary structure (DSSP, 8-state):
-----------EEEEEEEEETTPPPPS--EEEEETTSBHHHHHHHHHHHHT-S--EEEEEEEE---TTSBHHHHHHHH-BTTBEEEEEESS----/-----------EEEEEEEEETTPPPPS--EEEEETTSBHHHHHHHHHHHHT-S--EEEEEEEE---TTSBHHHHHHHH-BTTBEEEEEESS----

Nearest PDB structures (foldseek):
  7eu4-assembly3_E  TM=8.503E-01  e=4.779E-13  Arabidopsis thaliana
  7eu4-assembly1_B  TM=7.572E-01  e=8.467E-12  Arabidopsis thaliana
  7eu4-assembly4_G  TM=7.571E-01  e=7.066E-11  Arabidopsis thaliana
  4eoy-assembly3_C  TM=4.031E-01  e=7.345E-01  Plasmodium falciparum 3D7
  7eu4-assembly3_E  TM=8.512E-01  e=3.676E-13  Arabidopsis thaliana

Organism: NCBI:txid109376

pLDDT: mean 88.16, std 17.01, range [27.47, 98.69]